Protein AF-A0AAN0JUS7-F1 (afdb_monomer_lite)

Secondary structure (DSSP, 8-state):
--EEEEEEEEEETTEEEEEEEEES-HHHHHHHHHHHSTTPEEEEEEEE-BSSTT-EEEE-SSSPPSS--TTEEEEESSSSEEEEHHHHHHTTBTTB-S--EEEEEEEE-TT--SEEEEEEEEESBSS-EEEEEEEES---------------------------------------HHHHHHHHHHHHHHTHHHHHHS-GGGHHHHHHHHHHTTSS-HHHHHS--HHHHHHHHHHHHHT--SHHHHHHHHHHHHHHHHHH-THHHHHHHHHHHHHHHHHHHHHSS--------

pLDDT: mean 84.99, std 19.78, range [26.91, 97.56]

Organism: Amphimedon queenslandica (NCBI:txid400682)

Structure (mmCIF, N/CA/C/O backbone):
data_AF-A0AAN0JUS7-F1
#
_entry.id   AF-A0AAN0JUS7-F1
#
loop_
_atom_site.group_PDB
_atom_site.id
_atom_site.type_symbol
_atom_site.label_atom_id
_atom_site.label_alt_id
_atom_site.label_comp_id
_atom_site.label_asym_id
_atom_site.label_entity_id
_atom_site.label_seq_id
_atom_site.pdbx_PDB_ins_code
_atom_site.Cartn_x
_atom_site.Cartn_y
_atom_site.Cartn_z
_atom_site.occupancy
_atom_site.B_iso_or_equiv
_atom_site.auth_seq_id
_atom_site.auth_comp_id
_atom_site.auth_asym_id
_atom_site.auth_atom_id
_atom_site.pdbx_PDB_model_num
ATOM 1 N N . MET A 1 1 ? 14.631 -29.346 8.394 1.00 86.44 1 MET A N 1
ATOM 2 C CA . MET A 1 1 ? 15.389 -28.200 7.839 1.00 86.44 1 MET A CA 1
ATOM 3 C C . MET A 1 1 ? 15.065 -26.976 8.670 1.00 86.44 1 MET A C 1
ATOM 5 O O . MET A 1 1 ? 13.894 -26.802 8.987 1.00 86.44 1 MET A O 1
ATOM 9 N N . ARG A 1 2 ? 16.077 -26.198 9.066 1.00 93.69 2 ARG A N 1
ATOM 10 C CA . ARG A 1 2 ? 15.894 -24.961 9.834 1.00 93.69 2 ARG A CA 1
ATOM 11 C C . ARG A 1 2 ? 15.553 -23.819 8.882 1.00 93.69 2 ARG A C 1
ATOM 13 O O . ARG A 1 2 ? 16.199 -23.686 7.848 1.00 93.69 2 ARG A O 1
ATOM 20 N N . TYR A 1 3 ? 14.564 -23.024 9.255 1.00 96.06 3 TYR A N 1
ATOM 21 C CA . TYR A 1 3 ? 14.110 -21.841 8.535 1.00 96.06 3 TYR A CA 1
ATOM 22 C C . TYR A 1 3 ? 14.296 -20.606 9.407 1.00 96.06 3 TYR A C 1
ATOM 24 O O . TYR A 1 3 ? 14.424 -20.712 10.631 1.00 96.06 3 TYR A O 1
ATOM 32 N N . ALA A 1 4 ? 14.319 -19.443 8.771 1.00 96.94 4 ALA A N 1
ATOM 33 C CA . ALA A 1 4 ? 14.379 -18.151 9.424 1.00 96.94 4 ALA A CA 1
ATOM 34 C C . ALA A 1 4 ? 13.112 -17.356 9.110 1.00 96.94 4 ALA A C 1
ATOM 36 O O . ALA A 1 4 ? 12.658 -17.320 7.969 1.00 96.94 4 ALA A O 1
ATOM 37 N N . GLY A 1 5 ? 12.559 -16.715 10.131 1.00 96.75 5 GLY A N 1
ATOM 38 C CA . GLY A 1 5 ? 11.494 -15.733 10.017 1.00 96.75 5 GLY A CA 1
ATOM 39 C C . GLY A 1 5 ? 11.990 -14.387 10.522 1.00 96.75 5 GLY A C 1
ATOM 40 O O . GLY A 1 5 ? 12.711 -14.341 11.519 1.00 96.75 5 GLY A O 1
ATOM 41 N N . LEU A 1 6 ? 11.620 -13.298 9.861 1.00 96.69 6 LEU A N 1
ATOM 42 C CA . LEU A 1 6 ? 12.009 -11.947 10.253 1.00 96.69 6 LEU A CA 1
ATOM 43 C C . LEU A 1 6 ? 10.811 -11.010 10.165 1.00 96.69 6 LEU A C 1
ATOM 45 O O . LEU A 1 6 ? 10.138 -10.942 9.137 1.00 96.69 6 LEU A O 1
ATOM 49 N N . ILE A 1 7 ? 10.589 -10.263 11.244 1.00 96.56 7 ILE A N 1
ATOM 50 C CA . ILE A 1 7 ? 9.699 -9.111 11.247 1.00 96.56 7 ILE A CA 1
ATOM 51 C C . ILE A 1 7 ? 10.482 -7.889 10.784 1.00 96.56 7 ILE A C 1
ATOM 53 O O . ILE A 1 7 ? 11.593 -7.634 11.250 1.00 96.56 7 ILE A O 1
ATOM 57 N N . TYR A 1 8 ? 9.883 -7.098 9.910 1.00 95.50 8 TYR A N 1
ATOM 58 C CA . TYR A 1 8 ? 10.324 -5.746 9.613 1.00 95.50 8 TYR A CA 1
ATOM 59 C C . TYR A 1 8 ? 9.120 -4.827 9.476 1.00 95.50 8 TYR A C 1
ATOM 61 O O . TYR A 1 8 ? 7.991 -5.276 9.263 1.00 95.50 8 TYR A O 1
ATOM 69 N N . TYR A 1 9 ? 9.365 -3.536 9.623 1.00 93.50 9 TYR A N 1
ATOM 70 C CA . TYR A 1 9 ? 8.314 -2.550 9.715 1.00 93.50 9 TYR A CA 1
ATOM 71 C C . TYR A 1 9 ? 8.519 -1.414 8.732 1.00 93.50 9 TYR A C 1
ATOM 73 O O . TYR A 1 9 ? 9.644 -0.976 8.497 1.00 93.50 9 TYR A O 1
ATOM 81 N N . GLN A 1 10 ? 7.415 -0.923 8.191 1.00 90.50 10 GLN A N 1
ATOM 82 C CA . GLN A 1 10 ? 7.379 0.240 7.320 1.00 90.50 10 GLN A CA 1
ATOM 83 C C . GLN A 1 10 ? 6.340 1.210 7.862 1.00 90.50 10 GLN A C 1
ATOM 85 O O . GLN A 1 10 ? 5.180 0.841 8.053 1.00 90.50 10 GLN A O 1
ATOM 90 N N . GLU A 1 11 ? 6.761 2.443 8.098 1.00 80.69 11 GLU A N 1
ATOM 91 C CA . GLU A 1 11 ? 5.860 3.512 8.503 1.00 80.69 11 GLU A CA 1
ATOM 92 C C . GLU A 1 11 ? 5.007 3.933 7.297 1.00 80.69 11 GLU A C 1
ATOM 94 O O . GLU A 1 11 ? 5.532 4.292 6.241 1.00 80.69 11 GLU A O 1
ATOM 99 N N . LYS A 1 12 ? 3.681 3.864 7.434 1.00 72.06 12 LYS A N 1
ATOM 100 C CA . LYS A 1 12 ? 2.710 4.269 6.408 1.00 72.06 12 LYS A CA 1
ATOM 101 C C . LYS A 1 12 ? 1.778 5.341 6.971 1.00 72.06 12 LYS A C 1
ATOM 103 O O . LYS A 1 12 ? 0.560 5.188 7.043 1.00 72.06 12 LYS A O 1
ATOM 108 N N . GLY A 1 13 ? 2.375 6.456 7.390 1.00 73.25 13 GLY A N 1
ATOM 109 C CA . GLY A 1 13 ? 1.649 7.595 7.947 1.00 73.25 13 GLY A CA 1
ATOM 110 C C . GLY A 1 13 ? 1.004 7.258 9.293 1.00 73.25 13 GLY A C 1
ATOM 111 O O . GLY A 1 13 ? 1.687 7.189 10.315 1.00 73.25 13 GLY A O 1
ATOM 112 N N . VAL A 1 14 ? -0.318 7.077 9.314 1.00 67.81 14 VAL A N 1
ATOM 113 C CA . VAL A 1 14 ? -1.067 6.789 10.553 1.00 67.81 14 VAL A CA 1
ATOM 114 C C . VAL A 1 14 ? -1.004 5.320 10.973 1.00 67.81 14 VAL A C 1
ATOM 116 O O . VAL A 1 14 ? -1.175 5.037 12.156 1.00 67.81 14 VAL A O 1
ATOM 119 N N . GLU A 1 15 ? -0.723 4.406 10.041 1.00 79.12 15 GLU A N 1
ATOM 120 C CA . GLU A 1 15 ? -0.551 2.977 10.316 1.00 79.12 15 GLU A CA 1
ATOM 121 C C . GLU A 1 15 ? 0.909 2.544 10.142 1.00 79.12 15 GLU A C 1
ATOM 123 O O . GLU A 1 15 ? 1.648 3.083 9.314 1.00 79.12 15 GLU A O 1
ATOM 128 N N . ASP A 1 16 ? 1.311 1.529 10.900 1.00 86.44 16 ASP A N 1
ATOM 129 C CA . ASP A 1 16 ? 2.545 0.798 10.654 1.00 86.44 16 ASP A CA 1
ATOM 130 C C . ASP A 1 16 ? 2.223 -0.497 9.917 1.00 86.44 16 ASP A C 1
ATOM 132 O O . ASP A 1 16 ? 1.409 -1.308 10.369 1.00 86.44 16 ASP A O 1
ATOM 136 N N . LEU A 1 17 ? 2.904 -0.721 8.795 1.00 93.69 17 LEU A N 1
ATOM 137 C CA . LEU A 1 17 ? 2.886 -2.010 8.126 1.00 93.69 17 LEU A CA 1
ATOM 138 C C . LEU A 1 17 ? 3.964 -2.898 8.740 1.00 93.69 17 LEU A C 1
ATOM 140 O O . LEU A 1 17 ? 5.159 -2.717 8.496 1.00 93.69 17 LEU A O 1
ATOM 144 N N . VAL A 1 18 ? 3.530 -3.898 9.495 1.00 95.94 18 VAL A N 1
ATOM 145 C CA . VAL A 1 18 ? 4.384 -4.983 9.968 1.00 95.94 18 VAL A CA 1
ATOM 146 C C . VAL A 1 18 ? 4.387 -6.071 8.905 1.00 95.94 18 VAL A C 1
ATOM 148 O O . VAL A 1 18 ? 3.334 -6.512 8.448 1.00 95.94 18 VAL A O 1
ATOM 151 N N . THR A 1 19 ? 5.568 -6.527 8.510 1.00 96.62 19 THR A N 1
ATOM 152 C CA . THR A 1 19 ? 5.711 -7.672 7.613 1.00 96.62 19 THR A CA 1
ATOM 153 C C . THR A 1 19 ? 6.499 -8.757 8.316 1.00 96.62 19 THR A C 1
ATOM 155 O O . THR A 1 19 ? 7.597 -8.505 8.806 1.00 96.62 19 THR A O 1
ATOM 158 N N . PHE A 1 20 ? 5.947 -9.964 8.356 1.00 97.31 20 PHE A N 1
ATOM 159 C CA . PHE A 1 20 ? 6.695 -11.163 8.703 1.00 97.31 20 PHE A CA 1
ATOM 160 C C . PHE A 1 20 ? 7.017 -11.922 7.421 1.00 97.31 20 PHE A C 1
ATOM 162 O O . PHE A 1 20 ? 6.101 -12.342 6.719 1.00 97.31 20 PHE A O 1
ATOM 169 N N . ALA A 1 21 ? 8.298 -1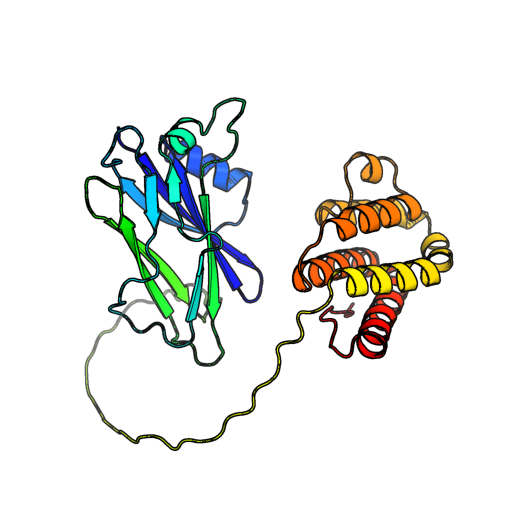2.116 7.132 1.00 97.19 21 ALA A N 1
ATOM 170 C CA . ALA A 1 21 ? 8.759 -12.871 5.975 1.00 97.19 21 ALA A CA 1
ATOM 171 C C . ALA A 1 21 ? 9.572 -14.090 6.418 1.00 97.19 21 ALA A C 1
ATOM 173 O O . ALA A 1 21 ? 10.269 -14.035 7.436 1.00 97.19 21 ALA A O 1
ATOM 174 N N . ALA A 1 22 ? 9.497 -15.179 5.654 1.00 96.81 22 ALA A N 1
ATOM 175 C CA . ALA A 1 22 ? 10.214 -16.415 5.948 1.00 96.81 22 ALA A CA 1
ATOM 176 C C . ALA A 1 22 ? 11.108 -16.861 4.785 1.00 96.81 22 ALA A C 1
ATOM 178 O O . ALA A 1 22 ? 10.753 -16.729 3.617 1.00 96.81 22 ALA A O 1
ATOM 179 N N . ALA A 1 23 ? 12.268 -17.424 5.120 1.00 96.75 23 ALA A N 1
ATOM 180 C CA . ALA A 1 23 ? 13.255 -17.913 4.165 1.00 96.75 23 ALA A CA 1
ATOM 181 C C . ALA A 1 23 ? 14.042 -19.110 4.724 1.00 96.75 23 ALA A C 1
ATOM 183 O O . ALA A 1 23 ? 14.071 -19.367 5.930 1.00 96.75 23 ALA A O 1
ATOM 184 N N . ARG A 1 24 ? 14.735 -19.832 3.838 1.00 95.06 24 ARG A N 1
ATOM 185 C CA . ARG A 1 24 ? 15.752 -20.830 4.225 1.00 95.06 24 ARG A CA 1
ATOM 186 C C . ARG A 1 24 ? 17.010 -20.184 4.809 1.00 95.06 24 ARG A C 1
ATOM 188 O O . ARG A 1 24 ? 17.663 -20.781 5.658 1.00 95.06 24 ARG A O 1
ATOM 195 N N . ASP A 1 25 ? 17.328 -18.979 4.346 1.00 93.19 25 ASP A N 1
ATOM 196 C CA . ASP A 1 25 ? 18.524 -18.231 4.715 1.00 93.19 25 ASP A CA 1
ATOM 197 C C . ASP A 1 25 ? 18.139 -16.825 5.195 1.00 93.19 25 ASP A C 1
ATOM 199 O O . ASP A 1 25 ? 17.518 -16.045 4.469 1.00 93.19 25 ASP A O 1
ATOM 203 N N . LEU A 1 26 ? 18.515 -16.507 6.436 1.00 94.31 26 LEU A N 1
ATOM 204 C CA . LEU A 1 26 ? 18.276 -15.196 7.033 1.00 94.31 26 LEU A CA 1
ATOM 205 C C . LEU A 1 26 ? 19.064 -14.088 6.318 1.00 94.31 26 LEU A C 1
ATOM 207 O O . LEU A 1 26 ? 18.563 -12.971 6.211 1.00 94.31 26 LEU A O 1
ATOM 211 N N . ASN A 1 27 ? 20.270 -14.372 5.822 1.00 94.00 27 ASN A N 1
ATOM 212 C CA . ASN A 1 27 ? 21.089 -13.377 5.131 1.00 94.00 27 ASN A CA 1
ATOM 213 C C . ASN A 1 27 ? 20.439 -12.965 3.812 1.00 94.00 27 ASN A C 1
ATOM 215 O O . ASN A 1 27 ? 20.284 -11.770 3.571 1.00 94.00 27 ASN A O 1
ATOM 219 N N . ALA A 1 28 ? 19.964 -13.937 3.027 1.00 93.44 28 ALA A N 1
ATOM 220 C CA . ALA A 1 28 ? 19.217 -13.670 1.799 1.00 93.44 28 ALA A CA 1
ATOM 221 C C . ALA A 1 28 ? 17.969 -12.813 2.070 1.00 93.44 28 ALA A C 1
ATOM 223 O O . ALA A 1 28 ? 17.686 -11.861 1.343 1.00 93.44 28 ALA A O 1
ATOM 224 N N . LEU A 1 29 ? 17.252 -13.098 3.163 1.00 94.81 29 LEU A N 1
ATOM 225 C CA . LEU A 1 29 ? 16.090 -12.308 3.562 1.00 94.81 29 LEU A CA 1
ATOM 226 C C . LEU A 1 29 ? 16.464 -10.872 3.974 1.00 94.81 29 LEU A C 1
ATOM 228 O O . LEU A 1 29 ? 15.780 -9.920 3.604 1.00 94.81 29 LEU A O 1
ATOM 232 N N . ILE A 1 30 ? 17.564 -10.696 4.710 1.00 94.31 30 ILE A N 1
ATOM 233 C CA . ILE A 1 30 ? 18.072 -9.374 5.102 1.00 94.31 30 ILE A CA 1
ATOM 234 C C . ILE A 1 30 ? 18.512 -8.562 3.878 1.00 94.31 30 ILE A C 1
ATOM 236 O O . ILE A 1 30 ? 18.252 -7.359 3.830 1.00 94.31 30 ILE A O 1
ATOM 240 N N . GLU A 1 31 ? 19.192 -9.184 2.917 1.00 94.19 31 GLU A N 1
ATOM 241 C CA . GLU A 1 31 ? 19.617 -8.525 1.679 1.00 94.19 31 GLU A CA 1
ATOM 242 C C . GLU A 1 31 ? 18.422 -8.080 0.841 1.00 94.19 31 GLU A C 1
ATOM 244 O O . GLU A 1 31 ? 18.383 -6.924 0.417 1.00 94.19 31 GLU A O 1
ATOM 249 N N . PHE A 1 32 ? 17.418 -8.948 0.691 1.00 93.56 32 PHE A N 1
ATOM 250 C CA . PHE A 1 32 ? 16.157 -8.609 0.040 1.00 93.56 32 PHE A CA 1
ATOM 251 C C . PHE A 1 32 ? 15.495 -7.389 0.693 1.00 93.56 32 PHE A C 1
ATOM 253 O O . PHE A 1 32 ? 15.197 -6.415 0.010 1.00 93.56 32 PHE A O 1
ATOM 260 N N . ILE A 1 33 ? 15.353 -7.375 2.024 1.00 93.25 33 ILE A N 1
ATOM 261 C CA . ILE A 1 33 ? 14.718 -6.248 2.727 1.00 93.25 33 ILE A CA 1
ATOM 262 C C . ILE A 1 33 ? 15.510 -4.950 2.545 1.00 93.25 33 ILE A C 1
ATOM 264 O O . ILE A 1 33 ? 14.917 -3.903 2.307 1.00 93.25 33 ILE A O 1
ATOM 268 N N . LYS A 1 34 ? 16.845 -4.996 2.628 1.00 92.25 34 LYS A N 1
ATOM 269 C CA . LYS A 1 34 ? 17.688 -3.804 2.424 1.00 92.25 34 LYS A CA 1
ATOM 270 C C . LYS A 1 34 ? 17.546 -3.221 1.018 1.00 92.25 34 LYS A C 1
ATOM 272 O O . LYS A 1 34 ? 17.628 -2.006 0.868 1.00 92.25 34 LYS A O 1
ATOM 277 N N . LYS A 1 35 ? 17.403 -4.086 0.014 1.00 91.94 35 LYS A N 1
ATOM 278 C CA . LYS A 1 35 ? 17.315 -3.704 -1.395 1.00 91.94 35 LYS A CA 1
ATOM 279 C C . LYS A 1 35 ? 15.926 -3.178 -1.755 1.00 91.94 35 LYS A C 1
ATOM 281 O O . LYS A 1 35 ? 15.826 -2.126 -2.377 1.00 91.94 35 LYS A O 1
ATOM 286 N N . ASP A 1 36 ? 14.886 -3.900 -1.356 1.00 88.94 36 ASP A N 1
ATOM 287 C CA . ASP A 1 36 ? 13.520 -3.674 -1.834 1.00 88.94 36 ASP A CA 1
ATOM 288 C C . ASP A 1 36 ? 12.717 -2.760 -0.894 1.00 88.94 36 ASP A C 1
ATOM 290 O O . ASP A 1 36 ? 11.765 -2.111 -1.322 1.00 88.94 36 ASP A O 1
ATOM 294 N N . PHE A 1 37 ? 13.130 -2.648 0.373 1.00 89.19 37 PHE A N 1
ATOM 295 C CA . PHE A 1 37 ? 12.512 -1.774 1.373 1.00 89.19 37 PHE A CA 1
ATOM 296 C C . PHE A 1 37 ? 13.571 -0.912 2.092 1.00 89.19 37 PHE A C 1
ATOM 298 O O . PHE A 1 37 ? 13.748 -1.033 3.312 1.00 89.19 37 PHE A O 1
ATOM 305 N N . PRO A 1 38 ? 14.302 -0.040 1.363 1.00 81.31 38 PRO A N 1
ATOM 306 C CA . PRO A 1 38 ? 15.338 0.811 1.941 1.00 81.31 38 PRO A CA 1
ATOM 307 C C . PRO A 1 38 ? 14.700 1.819 2.906 1.00 81.31 38 PRO A C 1
ATOM 309 O O . PRO A 1 38 ? 14.092 2.800 2.494 1.00 81.31 38 PRO A O 1
ATOM 312 N N . GLY A 1 39 ? 14.802 1.549 4.207 1.00 84.81 39 GLY A N 1
ATOM 313 C CA . GLY A 1 39 ? 14.158 2.338 5.265 1.00 84.81 39 GLY A CA 1
ATOM 314 C C . GLY A 1 39 ? 13.278 1.515 6.204 1.00 84.81 39 GLY A C 1
ATOM 315 O O . GLY A 1 39 ? 12.875 2.020 7.246 1.00 84.81 39 GLY A O 1
ATOM 316 N N . ALA A 1 40 ? 13.024 0.242 5.887 1.00 90.19 40 ALA A N 1
ATOM 317 C CA . ALA A 1 40 ? 12.321 -0.642 6.802 1.00 90.19 40 ALA A CA 1
ATOM 318 C C . ALA A 1 40 ? 13.104 -0.850 8.111 1.00 90.19 40 ALA A C 1
ATOM 320 O O . ALA A 1 40 ? 14.281 -1.227 8.110 1.00 90.19 40 ALA A O 1
ATOM 321 N N . GLU A 1 41 ? 12.423 -0.667 9.240 1.00 91.69 41 GLU A N 1
ATOM 322 C CA . GLU A 1 41 ? 12.957 -0.981 10.562 1.00 91.69 41 GLU A CA 1
ATOM 323 C C . GLU A 1 41 ? 13.000 -2.504 10.727 1.00 91.69 41 GLU A C 1
ATOM 325 O O . GLU A 1 41 ? 11.988 -3.192 10.586 1.00 91.69 41 GLU A O 1
ATOM 330 N N . ARG A 1 42 ? 14.171 -3.060 11.046 1.00 90.75 42 ARG A N 1
ATOM 331 C CA . ARG A 1 42 ? 14.300 -4.498 11.298 1.00 90.75 42 ARG A CA 1
ATOM 332 C C . ARG A 1 42 ? 13.830 -4.833 12.712 1.00 90.75 42 ARG A C 1
ATOM 334 O O . ARG A 1 42 ? 14.373 -4.319 13.683 1.00 90.75 42 ARG A O 1
ATOM 341 N N . GLY A 1 43 ? 12.873 -5.746 12.811 1.00 89.44 43 GLY A N 1
ATOM 342 C CA . GLY A 1 43 ? 12.342 -6.264 14.063 1.00 89.44 43 GLY A CA 1
ATOM 343 C C . GLY A 1 43 ? 12.987 -7.572 14.522 1.00 89.44 43 GLY A C 1
ATOM 344 O O . GLY A 1 43 ? 14.131 -7.903 14.198 1.00 89.44 43 GLY A O 1
ATOM 345 N N . GLN A 1 44 ? 12.218 -8.324 15.311 1.00 90.94 44 GLN A N 1
ATOM 346 C CA . GLN A 1 44 ? 12.597 -9.642 15.812 1.00 90.94 44 GLN A CA 1
ATOM 347 C C . GLN A 1 44 ? 12.779 -10.632 14.655 1.00 90.94 44 GLN A C 1
ATOM 349 O O . GLN A 1 44 ? 11.972 -10.669 13.727 1.00 90.94 44 GLN A O 1
ATOM 354 N N . HIS A 1 45 ? 13.799 -11.483 14.753 1.00 93.50 45 HIS A N 1
ATOM 355 C CA . HIS A 1 45 ? 13.913 -12.684 13.933 1.00 93.50 45 HIS A CA 1
ATOM 356 C C . HIS A 1 45 ? 13.801 -13.931 14.806 1.00 93.50 45 HIS A C 1
ATOM 358 O O . HIS A 1 45 ? 14.127 -13.905 15.995 1.00 93.50 45 HIS A O 1
ATOM 364 N N . VAL A 1 46 ? 13.357 -15.025 14.203 1.00 94.88 46 VAL A N 1
ATOM 365 C CA . VAL A 1 46 ? 13.250 -16.336 14.839 1.00 94.88 46 VAL A CA 1
ATOM 366 C C . VAL A 1 46 ? 13.752 -17.408 13.893 1.00 94.88 46 VAL A C 1
ATOM 368 O O . VAL A 1 46 ? 13.703 -17.261 12.672 1.00 94.88 46 VAL A O 1
ATOM 371 N N . TYR A 1 47 ? 14.204 -18.511 14.471 1.00 95.56 47 TYR A N 1
ATOM 372 C CA . TYR A 1 47 ? 14.449 -19.728 13.722 1.00 95.56 47 TYR A CA 1
ATOM 373 C C . TYR A 1 47 ? 13.428 -20.774 14.120 1.00 95.56 47 TYR A C 1
ATOM 375 O O . TYR A 1 47 ? 13.090 -20.883 15.296 1.00 95.56 47 TYR A O 1
ATOM 383 N N . PHE A 1 48 ? 12.966 -21.545 13.148 1.00 95.25 48 PHE A N 1
ATOM 384 C CA . PHE A 1 48 ? 11.947 -22.557 13.375 1.00 95.25 48 PHE A CA 1
ATOM 385 C C . PHE A 1 48 ? 12.117 -23.736 12.419 1.00 95.25 48 PHE A C 1
ATOM 387 O O . PHE A 1 48 ? 12.846 -23.678 11.424 1.00 95.25 48 PHE A O 1
ATOM 394 N N . HIS A 1 49 ? 11.416 -24.817 12.733 1.00 95.25 49 HIS A N 1
ATOM 395 C CA . HIS A 1 49 ? 11.265 -25.981 11.875 1.00 95.25 49 HIS A CA 1
ATOM 396 C C . HIS A 1 49 ? 9.777 -26.143 11.586 1.00 95.25 49 HIS A C 1
ATOM 398 O O . HIS A 1 49 ? 8.976 -26.041 12.509 1.00 95.25 49 HIS A O 1
ATOM 404 N N . PHE A 1 50 ? 9.391 -26.401 10.338 1.00 95.25 50 PHE A N 1
ATOM 405 C CA . PHE A 1 50 ? 8.025 -26.857 10.068 1.00 95.25 50 PHE A CA 1
ATOM 406 C C . PHE A 1 50 ? 7.810 -28.217 10.730 1.00 95.25 50 PHE A C 1
ATOM 408 O O . PHE A 1 50 ? 8.715 -29.055 10.720 1.00 95.25 50 PHE A O 1
ATOM 415 N N . LYS A 1 51 ? 6.617 -28.424 11.287 1.00 93.44 51 LYS A N 1
ATOM 416 C CA . LYS A 1 51 ? 6.227 -29.698 11.893 1.00 93.44 51 LYS A CA 1
ATOM 417 C C . LYS A 1 51 ? 6.111 -30.805 10.841 1.00 93.44 51 LYS A C 1
ATOM 419 O O . LYS A 1 51 ? 6.631 -31.896 11.046 1.00 93.44 51 LYS A O 1
ATOM 424 N N . ASP A 1 52 ? 5.491 -30.480 9.707 1.00 89.75 52 ASP A N 1
ATOM 425 C CA . ASP A 1 52 ? 5.167 -31.431 8.642 1.00 89.75 52 ASP A CA 1
ATOM 426 C C . ASP A 1 52 ? 5.946 -31.156 7.349 1.00 89.75 52 ASP A C 1
ATOM 428 O O . ASP A 1 52 ? 6.404 -30.037 7.083 1.00 89.75 52 ASP A O 1
ATOM 432 N N . ASN A 1 53 ? 6.100 -32.191 6.513 1.00 80.69 53 ASN A N 1
ATOM 433 C CA . ASN A 1 53 ? 6.899 -32.079 5.294 1.00 80.69 53 ASN A CA 1
ATOM 434 C C . ASN A 1 53 ? 6.283 -31.172 4.223 1.00 80.69 53 ASN A C 1
ATOM 436 O O . ASN A 1 53 ? 7.011 -30.376 3.636 1.00 80.69 53 ASN A O 1
ATOM 440 N N . ASP A 1 54 ? 4.961 -31.213 4.084 1.00 82.00 54 ASP A N 1
ATOM 441 C CA . ASP A 1 54 ? 4.167 -30.315 3.233 1.00 82.00 54 ASP A CA 1
ATOM 442 C C . ASP A 1 54 ? 3.430 -29.255 4.073 1.00 82.00 54 ASP A C 1
ATOM 444 O O . ASP A 1 54 ? 2.390 -28.722 3.689 1.00 82.00 54 ASP A O 1
ATOM 448 N N . GLY A 1 55 ? 3.955 -28.987 5.273 1.00 87.56 55 GLY A N 1
ATOM 449 C CA . GLY A 1 55 ? 3.309 -28.142 6.265 1.00 87.56 55 GLY A CA 1
ATOM 450 C C . GLY A 1 55 ? 3.262 -26.663 5.882 1.00 87.56 55 GLY A C 1
ATOM 451 O O . GLY A 1 55 ? 4.063 -26.148 5.096 1.00 87.56 55 GLY A O 1
ATOM 452 N N . CYS A 1 56 ? 2.337 -25.958 6.522 1.00 93.19 56 CYS A N 1
ATOM 453 C CA . CYS A 1 56 ? 2.317 -24.505 6.589 1.00 93.19 56 CYS A CA 1
ATOM 454 C C . CYS A 1 56 ? 2.491 -24.061 8.040 1.00 93.19 56 CYS A C 1
ATOM 456 O O . CYS A 1 56 ? 2.038 -24.743 8.959 1.00 93.19 56 CYS A O 1
ATOM 458 N N . MET A 1 57 ? 3.114 -22.904 8.231 1.00 94.62 57 MET A N 1
ATOM 459 C CA . MET A 1 57 ? 3.087 -22.204 9.509 1.00 94.62 57 MET A CA 1
ATOM 460 C C . MET A 1 57 ? 1.973 -21.162 9.482 1.00 94.62 57 MET A C 1
ATOM 462 O O . MET A 1 57 ? 1.728 -20.567 8.433 1.00 94.62 57 MET A O 1
ATOM 466 N N . GLU A 1 58 ? 1.321 -20.933 10.615 1.00 95.88 58 GLU A N 1
ATOM 467 C CA . GLU A 1 58 ? 0.265 -19.930 10.768 1.00 95.88 58 GLU A CA 1
ATOM 468 C C . GLU A 1 58 ? 0.614 -18.961 11.899 1.00 95.88 58 GLU A C 1
ATOM 470 O O . GLU A 1 58 ? 1.013 -19.388 12.981 1.00 95.88 58 GLU A O 1
ATOM 475 N N . LEU A 1 59 ? 0.456 -17.660 11.652 1.00 96.81 59 LEU A N 1
ATOM 476 C CA . LEU A 1 59 ? 0.529 -16.629 12.685 1.00 96.81 59 LEU A CA 1
ATOM 477 C C . LEU A 1 59 ? -0.866 -16.453 13.291 1.00 96.81 59 LEU A C 1
ATOM 479 O O . LEU A 1 59 ? -1.812 -16.097 12.579 1.00 96.81 59 LEU A O 1
ATOM 483 N N . LYS A 1 60 ? -0.990 -16.670 14.602 1.00 96.31 60 LYS A N 1
ATOM 484 C CA . LYS A 1 60 ? -2.272 -16.597 15.313 1.00 96.31 60 LYS A CA 1
ATOM 485 C C . LYS A 1 60 ? -2.490 -15.214 15.930 1.00 96.31 60 LYS A C 1
ATOM 487 O O . LYS A 1 60 ? -1.670 -14.735 16.707 1.00 96.31 60 LYS A O 1
ATOM 492 N N . PHE A 1 61 ? -3.614 -14.590 15.573 1.00 95.06 61 PHE A N 1
ATOM 493 C CA . PHE A 1 61 ? -4.044 -13.258 16.044 1.00 95.06 61 PHE A CA 1
ATOM 494 C C . PHE A 1 61 ? -5.336 -13.312 16.880 1.00 95.06 61 PHE A C 1
ATOM 496 O O . PHE A 1 61 ? -5.890 -12.293 17.280 1.00 95.06 61 PHE A O 1
ATOM 503 N N . ASP A 1 62 ? -5.848 -14.515 17.118 1.00 91.12 62 ASP A N 1
ATOM 504 C CA . ASP A 1 62 ? -7.037 -14.816 17.914 1.00 91.12 62 ASP A CA 1
ATOM 505 C C . ASP A 1 62 ? -6.683 -15.279 19.339 1.00 91.12 62 ASP A C 1
ATOM 507 O O . ASP A 1 62 ? -7.555 -15.689 20.104 1.00 91.12 62 ASP A O 1
ATOM 511 N N . THR A 1 63 ? -5.405 -15.206 19.715 1.00 90.25 63 THR A N 1
ATOM 512 C CA . THR A 1 63 ? -4.913 -15.673 21.012 1.00 90.25 63 THR A CA 1
ATOM 513 C C . THR A 1 63 ? -4.998 -14.579 22.081 1.00 90.25 63 THR A C 1
ATOM 515 O O . THR A 1 63 ? -4.626 -13.432 21.801 1.00 90.25 63 THR A O 1
ATOM 518 N N . PRO A 1 64 ? -5.420 -14.915 23.318 1.00 93.19 64 PRO A N 1
ATOM 519 C CA . PRO A 1 64 ? -5.421 -13.977 24.437 1.00 93.19 64 PRO A CA 1
ATOM 520 C C . PRO A 1 64 ? -4.049 -13.332 24.661 1.00 93.19 64 PRO A C 1
ATOM 522 O O . PRO A 1 64 ? -3.019 -14.000 24.579 1.00 93.19 64 PRO A O 1
ATOM 525 N N . GLN A 1 65 ? -4.049 -12.033 24.957 1.00 95.50 65 GLN A N 1
ATOM 526 C CA . GLN A 1 65 ? -2.838 -11.249 25.193 1.00 95.50 65 GLN A CA 1
ATOM 527 C C . GLN A 1 65 ? -2.638 -11.025 26.692 1.00 95.50 65 GLN A C 1
ATOM 529 O O . GLN A 1 65 ? -3.579 -10.673 27.398 1.00 95.50 65 GLN A O 1
ATOM 534 N N . GLU A 1 66 ? -1.408 -11.206 27.177 1.00 92.00 66 GLU A N 1
ATOM 535 C CA . GLU A 1 66 ? -1.065 -10.941 28.584 1.00 92.00 66 GLU A CA 1
ATOM 536 C C . GLU A 1 66 ? -1.002 -9.444 28.899 1.00 92.00 66 GLU A C 1
ATOM 538 O O . GLU A 1 66 ? -1.293 -9.017 30.014 1.00 92.00 66 GLU A O 1
ATOM 543 N N . LYS A 1 67 ? -0.577 -8.643 27.918 1.00 92.75 67 LYS A N 1
ATOM 544 C CA . LYS A 1 67 ? -0.442 -7.193 28.050 1.00 92.75 67 LYS A CA 1
ATOM 545 C C . LYS A 1 67 ? -1.661 -6.492 27.485 1.00 92.75 67 LYS A C 1
ATOM 547 O O . LYS A 1 67 ? -2.292 -6.979 26.550 1.00 92.75 67 LYS A O 1
ATOM 552 N N . ASP A 1 68 ? -1.944 -5.319 28.040 1.00 93.12 68 ASP A N 1
ATOM 553 C CA . ASP A 1 68 ? -3.008 -4.464 27.537 1.00 93.12 68 ASP A CA 1
ATOM 554 C C . ASP A 1 68 ? -2.703 -4.024 26.097 1.00 93.12 68 ASP A C 1
ATOM 556 O O . ASP A 1 68 ? -1.591 -3.607 25.765 1.00 93.12 68 ASP A O 1
ATOM 560 N N . THR A 1 69 ? -3.708 -4.157 25.241 1.00 95.19 69 THR A N 1
ATOM 561 C CA . THR A 1 69 ? -3.674 -3.787 23.821 1.00 95.19 69 THR A CA 1
ATOM 562 C C . THR A 1 69 ? -4.790 -2.799 23.482 1.00 95.19 69 THR A C 1
ATOM 564 O O . THR A 1 69 ? -5.049 -2.533 22.310 1.00 95.19 69 THR A O 1
ATOM 567 N N . THR A 1 70 ? -5.443 -2.222 24.499 1.00 95.31 70 THR A N 1
ATOM 568 C CA . THR A 1 70 ? -6.549 -1.273 24.345 1.00 95.31 70 THR A CA 1
ATOM 569 C C . THR A 1 70 ? -6.171 -0.140 23.398 1.00 95.31 70 THR A C 1
ATOM 571 O O . THR A 1 70 ? -5.096 0.454 23.505 1.00 95.31 70 THR A O 1
ATOM 574 N N . GLY A 1 71 ? -7.070 0.126 22.446 1.00 93.31 71 GLY A N 1
ATOM 575 C CA . GLY A 1 71 ? -6.930 1.136 21.397 1.00 93.31 71 GLY A CA 1
ATOM 576 C C . GLY A 1 71 ? -5.931 0.800 20.282 1.00 93.31 71 GLY A C 1
ATOM 577 O O . GLY A 1 71 ? -5.762 1.589 19.358 1.00 93.31 71 GLY A O 1
ATOM 578 N N . TRP A 1 72 ? -5.306 -0.376 20.293 1.00 94.50 72 TRP A N 1
ATOM 579 C CA . TRP A 1 72 ? -4.553 -0.867 19.141 1.00 94.50 72 TRP A CA 1
ATOM 580 C C . TRP A 1 72 ? -5.418 -1.787 18.283 1.00 94.50 72 TRP A C 1
ATOM 582 O O . TRP A 1 72 ? -6.076 -2.697 18.780 1.00 94.50 72 TRP A O 1
ATOM 592 N N . THR A 1 73 ? -5.389 -1.567 16.974 1.00 94.62 73 THR A N 1
ATOM 593 C CA . THR A 1 73 ? -5.961 -2.470 15.974 1.00 94.62 73 THR A CA 1
ATOM 594 C C . THR A 1 73 ? -4.824 -3.200 15.274 1.00 94.62 73 THR A C 1
ATOM 596 O O . THR A 1 73 ? -3.927 -2.561 14.728 1.00 94.62 73 THR A O 1
ATOM 599 N N . ILE A 1 74 ? -4.866 -4.533 15.300 1.00 95.38 74 ILE A N 1
ATOM 600 C CA . ILE A 1 74 ? -3.905 -5.421 14.643 1.00 95.38 74 ILE A CA 1
ATOM 601 C C . ILE A 1 74 ? -4.690 -6.231 13.614 1.00 95.38 74 ILE A C 1
ATOM 603 O O . ILE A 1 74 ? -5.479 -7.098 13.990 1.00 95.38 74 ILE A O 1
ATOM 607 N N . ASP A 1 75 ? -4.508 -5.936 12.328 1.00 94.12 75 ASP A N 1
ATOM 608 C CA . ASP A 1 75 ? -5.269 -6.583 11.257 1.00 94.12 75 ASP A CA 1
ATOM 609 C C . ASP A 1 75 ? -4.342 -7.279 10.250 1.00 94.12 75 ASP A C 1
ATOM 611 O O . ASP A 1 75 ? -3.661 -6.605 9.467 1.00 94.12 75 ASP A O 1
ATOM 615 N N . PRO A 1 76 ? -4.280 -8.626 10.249 1.00 94.56 76 PRO A N 1
ATOM 616 C CA . PRO A 1 76 ? -3.560 -9.357 9.219 1.00 94.56 76 PRO A CA 1
ATOM 617 C C . PRO A 1 76 ? -4.318 -9.270 7.891 1.00 94.56 76 PRO A C 1
ATOM 619 O O . PRO A 1 76 ? -5.526 -9.506 7.822 1.00 94.56 76 PRO A O 1
ATOM 622 N N . HIS A 1 77 ? -3.591 -8.978 6.812 1.00 91.38 77 HIS A N 1
ATOM 623 C CA . HIS A 1 77 ? -4.175 -8.729 5.488 1.00 91.38 77 HIS A CA 1
ATOM 624 C C . HIS A 1 77 ? -4.731 -9.996 4.826 1.00 91.38 77 HIS A C 1
ATOM 626 O O . HIS A 1 77 ? -5.545 -9.907 3.908 1.00 91.38 77 HIS A O 1
ATOM 632 N N . ILE A 1 78 ? -4.298 -11.173 5.288 1.00 87.69 78 ILE A N 1
ATOM 633 C CA . ILE A 1 78 ? -4.765 -12.487 4.838 1.00 87.69 78 ILE A CA 1
ATOM 634 C C . ILE A 1 78 ? -5.147 -13.313 6.068 1.00 87.69 78 ILE A C 1
ATOM 636 O O . ILE A 1 78 ? -4.393 -13.381 7.039 1.00 87.69 78 ILE A O 1
ATOM 640 N N . LYS A 1 79 ? -6.321 -13.953 6.015 1.00 90.62 79 LYS A N 1
ATOM 641 C CA . LYS A 1 79 ? -6.842 -14.844 7.059 1.00 90.62 79 LYS A CA 1
ATOM 642 C C . LYS A 1 79 ? -7.221 -16.188 6.416 1.00 90.62 79 LYS A C 1
ATOM 644 O O . LYS A 1 79 ? -8.043 -16.180 5.499 1.00 90.62 79 LYS A O 1
ATOM 649 N N . PRO A 1 80 ? -6.655 -17.323 6.862 1.00 91.44 80 PRO A N 1
ATOM 650 C CA . PRO A 1 80 ? -5.607 -17.448 7.883 1.00 91.44 80 PRO A CA 1
ATOM 651 C C . PRO A 1 80 ? -4.245 -16.931 7.379 1.00 91.44 80 PRO A C 1
ATOM 653 O O . PRO A 1 80 ? -3.908 -17.113 6.210 1.00 91.44 80 PRO A O 1
ATOM 656 N N . CYS A 1 81 ? -3.451 -16.293 8.246 1.00 94.31 81 CYS A N 1
ATOM 657 C CA . CYS A 1 81 ? -2.121 -15.784 7.881 1.00 94.31 81 CYS A CA 1
ATOM 658 C C . CYS A 1 81 ? -1.114 -16.937 7.899 1.00 94.31 81 CYS A C 1
ATOM 660 O O . CYS A 1 81 ? -0.538 -17.267 8.936 1.00 94.31 81 CYS A O 1
ATOM 662 N N . ARG A 1 82 ? -0.962 -17.581 6.737 1.00 94.75 82 ARG A N 1
ATOM 663 C CA . ARG A 1 82 ? -0.177 -18.804 6.548 1.00 94.75 82 ARG A CA 1
ATOM 664 C C . ARG A 1 82 ? 0.952 -18.622 5.551 1.00 94.75 82 ARG A C 1
ATOM 666 O O . ARG A 1 82 ? 0.753 -17.994 4.517 1.00 94.75 82 ARG A O 1
ATOM 673 N N . LEU A 1 83 ? 2.085 -19.268 5.824 1.00 95.00 83 LEU A N 1
ATOM 674 C CA . LEU A 1 83 ? 3.186 -19.434 4.874 1.00 95.00 83 LEU A CA 1
ATOM 675 C C . LEU A 1 83 ? 3.443 -20.925 4.643 1.00 95.00 83 LEU A C 1
ATOM 677 O O . LEU A 1 83 ? 3.656 -21.679 5.599 1.00 95.00 83 LEU A O 1
ATOM 681 N N . HIS A 1 84 ? 3.432 -21.354 3.381 1.00 93.75 84 HIS A N 1
ATOM 682 C CA . HIS A 1 84 ? 3.693 -22.744 3.022 1.00 93.75 84 HIS A CA 1
ATOM 683 C C . HIS A 1 84 ? 5.190 -23.018 2.923 1.00 93.75 84 HIS A C 1
ATOM 685 O O . HIS A 1 84 ? 5.963 -22.213 2.400 1.00 93.75 84 HIS A O 1
ATOM 691 N N . ARG A 1 85 ? 5.609 -24.203 3.376 1.00 94.88 85 ARG A N 1
ATOM 692 C CA . ARG A 1 85 ? 7.012 -24.618 3.298 1.00 94.88 85 ARG A CA 1
ATOM 693 C C . ARG A 1 85 ? 7.540 -24.645 1.862 1.00 94.88 85 ARG A C 1
ATOM 695 O O . ARG A 1 85 ? 8.708 -24.320 1.656 1.00 94.88 85 ARG A O 1
ATOM 702 N N . CYS A 1 86 ? 6.710 -25.018 0.885 1.00 91.75 86 CYS A N 1
ATOM 703 C CA . CYS A 1 86 ? 7.087 -25.005 -0.531 1.00 91.75 86 CYS A CA 1
ATOM 704 C C . CYS A 1 86 ? 7.485 -23.602 -1.003 1.00 91.75 86 CYS A C 1
ATOM 706 O O . CYS A 1 86 ? 8.532 -23.457 -1.626 1.00 91.75 86 CYS A O 1
ATOM 708 N N . ASP A 1 87 ? 6.737 -22.574 -0.610 1.00 91.75 87 ASP A N 1
ATOM 709 C CA . ASP A 1 87 ? 7.001 -21.189 -1.009 1.00 91.75 87 ASP A CA 1
ATOM 710 C C . ASP A 1 87 ? 8.267 -20.657 -0.330 1.00 91.75 87 ASP A C 1
ATOM 712 O O . ASP A 1 87 ? 9.089 -19.979 -0.947 1.00 91.75 87 ASP A O 1
ATOM 716 N N . VAL A 1 88 ? 8.480 -21.033 0.937 1.00 94.25 88 VAL A N 1
ATOM 717 C CA . VAL A 1 88 ? 9.704 -20.683 1.677 1.00 94.25 88 VAL A CA 1
ATOM 718 C C . VAL A 1 88 ? 10.931 -21.340 1.043 1.00 94.25 88 VAL A C 1
ATOM 720 O O . VAL A 1 88 ? 12.011 -20.747 1.012 1.00 94.25 88 VAL A O 1
ATOM 723 N N . ASN A 1 89 ? 10.780 -22.566 0.535 1.00 92.50 89 ASN A N 1
ATOM 724 C CA . ASN A 1 89 ? 11.833 -23.240 -0.214 1.00 92.50 89 ASN A CA 1
ATOM 725 C C . ASN A 1 89 ? 12.057 -22.603 -1.589 1.00 92.50 89 ASN A C 1
ATOM 727 O O . ASN A 1 89 ? 13.201 -22.559 -2.019 1.00 92.50 89 ASN A O 1
ATOM 731 N N . GLY A 1 90 ? 11.008 -22.113 -2.251 1.00 90.44 90 GLY A N 1
ATOM 732 C CA . GLY A 1 90 ? 11.111 -21.499 -3.573 1.00 90.44 90 GLY A CA 1
ATOM 733 C C . GLY A 1 90 ? 11.868 -20.172 -3.565 1.00 90.44 90 GLY A C 1
ATOM 734 O O . GLY A 1 90 ? 12.525 -19.851 -4.548 1.00 90.44 90 GLY A O 1
ATOM 735 N N . PHE A 1 91 ? 11.835 -19.409 -2.466 1.00 92.25 91 PHE A N 1
ATOM 736 C CA . PHE A 1 91 ? 12.482 -18.094 -2.409 1.00 92.25 91 PHE A CA 1
ATOM 737 C C . PHE A 1 91 ? 13.949 -18.120 -2.890 1.00 92.25 91 PHE A C 1
ATOM 739 O O . PHE A 1 91 ? 14.785 -18.871 -2.367 1.00 92.25 91 PHE A O 1
ATOM 746 N N . GLY A 1 92 ? 14.237 -17.274 -3.887 1.00 83.81 92 GLY A N 1
ATOM 747 C CA . GLY A 1 92 ? 15.532 -17.159 -4.566 1.00 83.81 92 GLY A CA 1
ATOM 748 C C . GLY A 1 92 ? 15.623 -17.920 -5.895 1.00 83.81 92 GLY A C 1
ATOM 749 O O . GLY A 1 92 ? 16.611 -17.775 -6.611 1.00 83.81 92 GLY A O 1
ATOM 750 N N . GLU A 1 93 ? 14.609 -18.711 -6.252 1.00 87.69 93 GLU A N 1
ATOM 751 C CA . GLU A 1 93 ? 14.504 -19.364 -7.560 1.00 87.69 93 GLU A CA 1
ATOM 752 C C . GLU A 1 93 ? 13.957 -18.404 -8.630 1.00 87.69 93 GLU A C 1
ATOM 754 O O . GLU A 1 93 ? 13.290 -17.416 -8.326 1.00 87.69 93 GLU A O 1
ATOM 759 N N . THR A 1 94 ? 14.192 -18.712 -9.911 1.00 79.38 94 THR A N 1
ATOM 760 C CA . THR A 1 94 ? 13.827 -17.849 -11.052 1.00 79.38 94 THR A CA 1
ATOM 761 C C . THR A 1 94 ? 12.352 -17.433 -11.065 1.00 79.38 94 THR A C 1
ATOM 763 O O . THR A 1 94 ? 12.040 -16.310 -11.449 1.00 79.38 94 THR A O 1
ATOM 766 N N . ASN A 1 95 ? 11.452 -18.312 -10.610 1.00 77.75 95 ASN A N 1
ATOM 767 C CA . ASN A 1 95 ? 10.008 -18.055 -10.559 1.00 77.75 95 ASN A CA 1
ATOM 768 C C . ASN A 1 95 ? 9.510 -17.592 -9.175 1.00 77.75 95 ASN A C 1
ATOM 770 O O . ASN A 1 95 ? 8.326 -17.305 -9.023 1.00 77.75 95 ASN A O 1
ATOM 774 N N . TYR A 1 96 ? 10.396 -17.502 -8.179 1.00 78.56 96 TYR A N 1
ATOM 775 C CA . TYR A 1 96 ? 10.077 -17.148 -6.792 1.00 78.56 96 TYR A CA 1
ATOM 776 C C . TYR A 1 96 ? 11.037 -16.062 -6.270 1.00 78.56 96 TYR A C 1
ATOM 778 O O . TYR A 1 96 ? 11.801 -16.287 -5.323 1.00 78.56 96 TYR A O 1
ATOM 786 N N . PRO A 1 97 ? 11.026 -14.860 -6.878 1.00 80.81 97 PRO A N 1
ATOM 787 C CA . PRO A 1 97 ? 11.957 -13.797 -6.508 1.00 80.81 97 PRO A CA 1
ATOM 788 C C . PRO A 1 97 ? 11.638 -13.153 -5.151 1.00 80.81 97 PRO A C 1
ATOM 790 O O . PRO A 1 97 ? 12.495 -12.476 -4.593 1.00 80.81 97 PRO A O 1
ATOM 793 N N . LEU A 1 98 ? 10.423 -13.342 -4.621 1.00 88.31 98 LEU A N 1
ATOM 794 C CA . LEU A 1 98 ? 9.958 -12.714 -3.383 1.00 88.31 98 LEU A CA 1
ATOM 795 C C . LEU A 1 98 ? 9.834 -13.749 -2.259 1.00 88.31 98 LEU A C 1
ATOM 797 O O . LEU A 1 98 ? 9.351 -14.856 -2.512 1.00 88.31 98 LEU A O 1
ATOM 801 N N . PRO A 1 99 ? 10.217 -13.409 -1.016 1.00 93.81 99 PRO A N 1
ATOM 802 C CA . PRO A 1 99 ? 9.999 -14.295 0.111 1.00 93.81 99 PRO A CA 1
ATOM 803 C C . PRO A 1 99 ? 8.503 -14.341 0.455 1.00 93.81 99 PRO A C 1
ATOM 805 O O . PRO A 1 99 ? 7.832 -13.299 0.449 1.00 93.81 99 PRO A O 1
ATOM 808 N N . PRO A 1 100 ? 7.958 -15.516 0.812 1.00 94.44 100 PRO A N 1
ATOM 809 C CA . PRO A 1 100 ? 6.593 -15.599 1.313 1.00 94.44 100 PRO A CA 1
ATOM 810 C C . PRO A 1 100 ? 6.468 -14.761 2.588 1.00 94.44 100 PRO A C 1
ATOM 812 O O . PRO A 1 100 ? 7.294 -14.852 3.503 1.00 94.44 100 PRO A O 1
ATOM 815 N N . SER A 1 101 ? 5.439 -13.917 2.619 1.00 95.44 101 SER A N 1
ATOM 816 C CA . SER A 1 101 ? 5.287 -12.881 3.636 1.00 95.44 101 SER A CA 1
ATOM 817 C C . SER A 1 101 ? 3.836 -12.732 4.088 1.00 95.44 101 SER A C 1
ATOM 819 O O . SER A 1 101 ? 2.911 -12.807 3.281 1.00 95.44 101 SER A O 1
ATOM 821 N N . CYS A 1 102 ? 3.648 -12.470 5.378 1.00 95.69 102 CYS A N 1
ATOM 822 C CA . CYS A 1 102 ? 2.395 -12.009 5.956 1.00 95.69 102 CYS A CA 1
ATOM 823 C C . CYS A 1 102 ? 2.491 -10.514 6.260 1.00 95.69 102 CYS A C 1
ATOM 825 O O . CYS A 1 102 ? 3.427 -10.070 6.925 1.00 95.69 102 CYS A O 1
ATOM 827 N N . PHE A 1 103 ? 1.486 -9.764 5.819 1.00 94.06 103 PHE A N 1
ATOM 828 C CA . PHE A 1 103 ? 1.346 -8.335 6.072 1.00 94.06 103 PHE A CA 1
ATOM 829 C C . PHE A 1 103 ? 0.304 -8.089 7.161 1.00 94.06 103 PHE A C 1
ATOM 831 O O . PHE A 1 103 ? -0.768 -8.699 7.147 1.00 94.06 103 PHE A O 1
ATOM 838 N N . ILE A 1 104 ? 0.623 -7.204 8.101 1.00 96.38 104 ILE A N 1
ATOM 839 C CA . ILE A 1 104 ? -0.221 -6.859 9.239 1.00 96.38 104 ILE A CA 1
ATOM 840 C C . ILE A 1 104 ? -0.244 -5.338 9.374 1.00 96.38 104 ILE A C 1
ATOM 842 O O . ILE A 1 1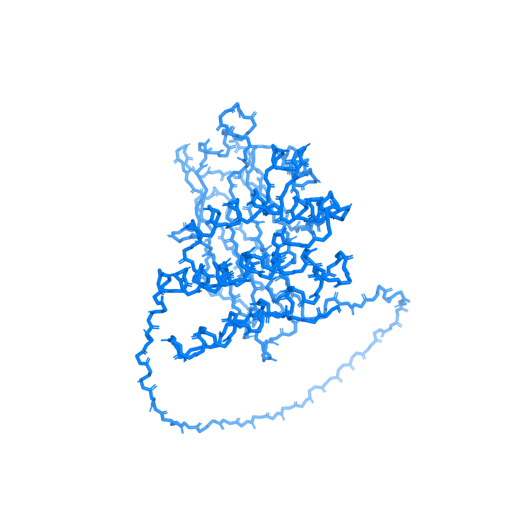04 ? 0.805 -4.716 9.547 1.00 96.38 104 ILE A O 1
ATOM 846 N N . SER A 1 105 ? -1.434 -4.745 9.317 1.00 94.25 105 SER A N 1
ATOM 847 C CA . SER A 1 105 ? -1.619 -3.337 9.672 1.00 94.25 105 SER A CA 1
ATOM 848 C C . SER A 1 105 ? -1.712 -3.205 11.185 1.00 94.25 105 SER A C 1
ATOM 850 O O . SER A 1 105 ? -2.480 -3.920 11.834 1.00 94.25 105 SER A O 1
ATOM 852 N N . VAL A 1 106 ? -0.941 -2.275 11.742 1.00 95.06 106 VAL A N 1
ATOM 853 C CA . VAL A 1 106 ? -1.016 -1.877 13.146 1.00 95.06 106 VAL A CA 1
ATOM 854 C C . VAL A 1 106 ? -1.400 -0.408 13.210 1.00 95.06 106 VAL A C 1
ATOM 856 O O . VAL A 1 106 ? -0.659 0.460 12.752 1.00 95.06 106 VAL A O 1
ATOM 859 N N . LEU A 1 107 ? -2.563 -0.135 13.793 1.00 92.62 107 LEU A N 1
ATOM 860 C CA . LEU A 1 107 ? -3.118 1.207 13.930 1.00 92.62 107 LEU A CA 1
ATOM 861 C C . LEU A 1 107 ? -3.390 1.506 15.403 1.00 92.62 107 LEU A C 1
ATOM 863 O O . LEU A 1 107 ? -3.949 0.671 16.112 1.00 92.62 107 LEU A O 1
ATOM 867 N N . ALA A 1 108 ? -3.035 2.708 15.845 1.00 91.38 108 ALA A N 1
ATOM 868 C CA . ALA A 1 108 ? -3.403 3.205 17.163 1.00 91.38 108 ALA A CA 1
ATOM 869 C C . ALA A 1 108 ? -4.580 4.182 17.063 1.00 91.38 108 ALA A C 1
ATOM 871 O O . ALA A 1 108 ? -4.564 5.104 16.246 1.00 91.38 108 ALA A O 1
ATOM 872 N N . SER A 1 109 ? -5.584 4.010 17.916 1.00 90.88 109 SER A N 1
ATOM 873 C CA . SER A 1 109 ? -6.622 5.010 18.154 1.00 90.88 109 SER A CA 1
ATOM 874 C C . SER A 1 109 ? -6.144 6.076 19.158 1.00 90.88 109 SER A C 1
ATOM 876 O O . SER A 1 109 ? -5.153 5.872 19.862 1.00 90.88 109 SER A O 1
ATOM 878 N N . PRO A 1 110 ? -6.852 7.216 19.293 1.00 87.88 110 PRO A N 1
ATOM 879 C CA . PRO A 1 110 ? -6.468 8.278 20.231 1.00 87.88 110 PRO A CA 1
ATOM 880 C C . PRO A 1 110 ? -6.401 7.851 21.706 1.00 87.88 110 PRO A C 1
ATOM 882 O O . PRO A 1 110 ? -5.717 8.485 22.501 1.00 87.88 110 PRO A O 1
ATOM 885 N N . ASN A 1 111 ? -7.113 6.785 22.079 1.00 89.44 111 ASN A N 1
ATOM 886 C CA . ASN A 1 111 ? -7.137 6.210 23.425 1.00 89.44 111 ASN A CA 1
ATOM 887 C C . ASN A 1 111 ? -6.248 4.960 23.567 1.00 89.44 111 ASN A C 1
ATOM 889 O O . ASN A 1 111 ? -6.431 4.194 24.512 1.00 89.44 111 ASN A O 1
ATOM 893 N N . ALA A 1 112 ? -5.333 4.720 22.625 1.00 92.94 112 ALA A N 1
ATOM 894 C CA . ALA A 1 112 ? -4.436 3.577 22.680 1.00 92.94 112 ALA A CA 1
ATOM 895 C C . ALA A 1 112 ? -3.454 3.668 23.851 1.00 92.94 112 ALA A C 1
ATOM 897 O O . ALA A 1 112 ? -2.941 4.742 24.178 1.00 92.94 112 ALA A O 1
ATOM 898 N N . VAL A 1 113 ? -3.135 2.522 24.455 1.00 93.00 113 VAL A N 1
ATOM 899 C CA . VAL A 1 113 ? -2.052 2.453 25.444 1.00 93.00 113 VAL A CA 1
ATOM 900 C C . VAL A 1 113 ? -0.716 2.877 24.811 1.00 93.00 113 VAL A C 1
ATOM 902 O O . VAL A 1 113 ? -0.498 2.622 23.625 1.00 93.00 113 VAL A O 1
ATOM 905 N N . PRO A 1 114 ? 0.229 3.477 25.564 1.00 91.62 114 PRO A N 1
ATOM 906 C CA . PRO A 1 114 ? 1.422 4.103 24.977 1.00 91.62 114 PRO A CA 1
ATOM 907 C C . PRO A 1 114 ? 2.324 3.169 24.166 1.00 91.62 114 PRO A C 1
ATOM 909 O O . PRO A 1 114 ? 3.075 3.620 23.299 1.00 91.62 114 PRO A O 1
ATOM 912 N N . THR A 1 115 ? 2.310 1.874 24.482 1.00 92.69 115 THR A N 1
ATOM 913 C CA . THR A 1 115 ? 3.135 0.860 23.827 1.00 92.69 115 THR A CA 1
ATOM 914 C C . THR A 1 115 ? 2.320 -0.398 23.577 1.00 92.69 115 THR A C 1
ATOM 916 O O . THR A 1 115 ? 1.795 -0.994 24.513 1.00 92.69 115 THR A O 1
ATOM 919 N N . LEU A 1 116 ? 2.293 -0.835 22.324 1.00 94.88 116 LEU A N 1
ATOM 920 C CA . LEU A 1 116 ? 1.843 -2.154 21.924 1.00 94.88 116 LEU A CA 1
ATOM 921 C C . LEU A 1 116 ? 2.948 -3.179 22.164 1.00 94.88 116 LEU A C 1
ATOM 923 O O . LEU A 1 116 ? 4.098 -2.985 21.761 1.00 94.88 116 LEU A O 1
ATOM 927 N N . HIS A 1 117 ? 2.579 -4.300 22.770 1.00 94.62 117 HIS A N 1
ATOM 928 C CA . HIS A 1 117 ? 3.415 -5.488 22.864 1.00 94.62 117 HIS A CA 1
ATOM 929 C C . HIS A 1 117 ? 2.526 -6.710 22.640 1.00 94.62 117 HIS A C 1
ATOM 931 O O . HIS A 1 117 ? 2.003 -7.290 23.588 1.00 94.62 117 HIS A O 1
ATOM 937 N N . TYR A 1 118 ? 2.323 -7.044 21.370 1.00 96.12 118 TYR A N 1
ATOM 938 C CA . TYR A 1 118 ? 1.374 -8.059 20.933 1.00 96.12 118 TYR A CA 1
ATOM 939 C C . TYR A 1 118 ? 2.109 -9.360 20.601 1.00 96.12 118 TYR A C 1
ATOM 941 O O . TYR A 1 118 ? 3.001 -9.368 19.751 1.00 96.12 118 TYR A O 1
ATOM 949 N N . SER A 1 119 ? 1.750 -10.442 21.286 1.00 96.81 119 SER A N 1
ATOM 950 C CA . SER A 1 119 ? 2.279 -11.790 21.085 1.00 96.81 119 SER A CA 1
ATOM 951 C C . SER A 1 119 ? 1.518 -12.498 19.966 1.00 96.81 119 SER A C 1
ATOM 953 O O . SER A 1 119 ? 0.289 -12.560 19.986 1.00 96.81 119 SER A O 1
ATOM 955 N N . VAL A 1 120 ? 2.258 -13.046 19.006 1.00 97.06 120 VAL A N 1
ATOM 956 C CA . VAL A 1 120 ? 1.755 -13.789 17.848 1.00 97.06 120 VAL A CA 1
ATOM 957 C C . VAL A 1 120 ? 2.368 -15.191 17.874 1.00 97.06 120 VAL A C 1
ATOM 959 O O . VAL A 1 120 ? 3.499 -15.375 17.406 1.00 97.06 120 VAL A O 1
ATOM 962 N N . PRO A 1 121 ? 1.676 -16.188 18.443 1.00 96.56 121 PRO A N 1
ATOM 963 C CA . PRO A 1 121 ? 2.130 -17.572 18.411 1.00 96.56 121 PRO A CA 1
ATOM 964 C C . PRO A 1 121 ? 2.210 -18.106 16.979 1.00 96.56 121 PRO A C 1
ATOM 966 O O . PRO A 1 121 ? 1.347 -17.812 16.145 1.00 96.56 121 PRO A O 1
ATOM 969 N N . LEU A 1 122 ? 3.243 -18.904 16.706 1.00 95.31 122 LEU A N 1
ATOM 970 C CA . LEU A 1 122 ? 3.372 -19.659 15.466 1.00 95.31 122 LEU A CA 1
ATOM 971 C C . LEU A 1 122 ? 2.823 -21.073 15.660 1.00 95.31 122 LEU A C 1
ATOM 973 O O . LEU A 1 122 ? 3.344 -21.853 16.457 1.00 95.31 122 LEU A O 1
ATOM 977 N N . GLU A 1 123 ? 1.798 -21.416 14.889 1.00 95.00 123 GLU A N 1
ATOM 978 C CA . GLU A 1 123 ? 1.314 -22.787 14.740 1.00 95.00 123 GLU A CA 1
ATOM 979 C C . GLU A 1 123 ? 1.931 -23.451 13.503 1.00 95.00 123 GLU A C 1
ATOM 981 O O . GLU A 1 123 ? 2.426 -22.782 12.596 1.00 95.00 123 GLU A O 1
ATOM 986 N N . GLY A 1 124 ? 1.937 -24.787 13.464 1.00 93.50 124 GLY A N 1
ATOM 987 C CA . GLY A 1 124 ? 2.526 -25.556 12.355 1.00 93.50 124 GLY A CA 1
ATOM 988 C C . GLY A 1 124 ? 4.058 -25.666 12.386 1.00 93.50 124 GLY A C 1
ATOM 989 O O . GLY A 1 124 ? 4.660 -26.268 11.491 1.00 93.50 124 GLY A O 1
ATOM 990 N N . VAL A 1 125 ? 4.698 -25.140 13.433 1.00 95.19 125 VAL A N 1
ATOM 991 C CA . VAL A 1 125 ? 6.131 -25.305 13.713 1.00 95.19 125 VAL A CA 1
ATOM 992 C C . VAL A 1 125 ? 6.373 -26.426 14.733 1.00 95.19 125 VAL A C 1
ATOM 994 O O . VAL A 1 125 ? 5.509 -26.718 15.558 1.00 95.19 125 VAL A O 1
ATOM 997 N N . ALA A 1 126 ? 7.525 -27.095 14.651 1.00 94.06 126 ALA A N 1
ATOM 998 C CA . ALA A 1 126 ? 7.870 -28.227 15.516 1.00 94.06 126 ALA A CA 1
ATOM 999 C C . ALA A 1 126 ? 8.116 -27.792 16.969 1.00 94.06 126 ALA A C 1
ATOM 1001 O O . ALA A 1 126 ? 7.671 -28.463 17.897 1.00 94.06 126 ALA A O 1
ATOM 1002 N N . ASP A 1 127 ? 8.781 -26.648 17.139 1.00 91.69 127 ASP A N 1
ATOM 1003 C CA . ASP A 1 127 ? 9.082 -26.040 18.431 1.00 91.69 127 ASP A CA 1
ATOM 1004 C C . ASP A 1 127 ? 8.213 -24.781 18.587 1.00 91.69 127 ASP A C 1
ATOM 1006 O O . ASP A 1 127 ? 8.372 -23.848 17.789 1.00 91.69 127 ASP A O 1
ATOM 1010 N N . PRO A 1 128 ? 7.283 -24.730 19.561 1.00 88.56 128 PRO A N 1
ATOM 1011 C CA . PRO A 1 128 ? 6.430 -23.566 19.767 1.00 88.56 128 PRO A CA 1
ATOM 1012 C C . PRO A 1 128 ? 7.251 -22.294 19.979 1.00 88.56 128 PRO A C 1
ATOM 1014 O O . PRO A 1 128 ? 8.145 -22.243 20.825 1.00 88.56 128 PRO A O 1
ATOM 1017 N N . VAL A 1 129 ? 6.925 -21.248 19.226 1.00 93.81 129 VAL A N 1
ATOM 1018 C CA . VAL A 1 129 ? 7.565 -19.938 19.336 1.00 93.81 129 VAL A CA 1
ATOM 1019 C C . VAL A 1 129 ? 6.533 -18.850 19.081 1.00 93.81 129 VAL A C 1
ATOM 1021 O O . VAL A 1 129 ? 5.643 -19.015 18.249 1.00 93.81 129 VAL A O 1
ATOM 1024 N N . SER A 1 130 ? 6.671 -17.730 19.785 1.00 94.19 130 SER A N 1
ATOM 1025 C CA . SER A 1 130 ? 5.854 -16.539 19.565 1.00 94.19 130 SER A CA 1
ATOM 1026 C C . SER A 1 130 ? 6.715 -15.390 19.066 1.00 94.19 130 SER A C 1
ATOM 1028 O O . SER A 1 130 ? 7.838 -15.172 19.532 1.00 94.19 130 SER A O 1
ATOM 1030 N N . LEU A 1 131 ? 6.166 -14.647 18.117 1.00 95.19 131 LEU A N 1
ATOM 1031 C CA . LEU A 1 131 ? 6.694 -13.373 17.665 1.00 95.19 131 LEU A CA 1
ATOM 1032 C C . LEU A 1 131 ? 6.068 -12.240 18.470 1.00 95.19 131 LEU A C 1
ATOM 1034 O O . LEU A 1 131 ? 4.931 -12.353 18.916 1.00 95.19 131 LEU A O 1
ATOM 1038 N N . TYR A 1 132 ? 6.780 -11.126 18.598 1.00 94.31 132 TYR A N 1
ATOM 1039 C CA . TYR A 1 132 ? 6.264 -9.945 19.276 1.00 94.31 132 TYR A CA 1
ATOM 1040 C C . TYR A 1 132 ? 6.239 -8.744 18.338 1.00 94.31 132 TYR A C 1
ATOM 1042 O O . TYR A 1 132 ? 7.280 -8.254 17.892 1.00 94.31 132 TYR A O 1
ATOM 1050 N N . ILE A 1 133 ? 5.036 -8.239 18.083 1.00 94.94 133 ILE A N 1
ATOM 1051 C CA . ILE A 1 133 ? 4.824 -6.961 17.411 1.00 94.94 133 ILE A CA 1
ATOM 1052 C C . ILE A 1 133 ? 4.904 -5.867 18.474 1.00 94.94 133 ILE A C 1
ATOM 1054 O O . ILE A 1 133 ? 4.106 -5.838 19.416 1.00 94.94 133 ILE A O 1
ATOM 1058 N N . ARG A 1 134 ? 5.880 -4.965 18.330 1.00 92.00 134 ARG A N 1
ATOM 1059 C CA . ARG A 1 134 ? 6.102 -3.865 19.273 1.00 92.00 134 ARG A CA 1
ATOM 1060 C C . ARG A 1 134 ? 5.986 -2.517 18.576 1.00 92.00 134 ARG A C 1
ATOM 1062 O O . ARG A 1 134 ? 6.718 -2.268 17.618 1.00 92.00 134 ARG A O 1
ATOM 1069 N N . ARG A 1 135 ? 5.113 -1.649 19.102 1.00 91.12 135 ARG A N 1
ATOM 1070 C CA . ARG A 1 135 ? 4.905 -0.269 18.631 1.00 91.12 135 ARG A CA 1
ATOM 1071 C C . ARG A 1 135 ? 4.694 0.722 19.758 1.00 91.12 135 ARG A C 1
ATOM 1073 O O . ARG A 1 135 ? 4.265 0.335 20.834 1.00 91.12 135 ARG A O 1
ATOM 1080 N N . SER A 1 136 ? 5.037 1.984 19.524 1.00 87.44 136 SER A N 1
ATOM 1081 C CA . SER A 1 136 ? 4.894 3.073 20.494 1.00 87.44 136 SER A CA 1
ATOM 1082 C C . SER A 1 136 ? 4.276 4.305 19.846 1.00 87.44 136 SER A C 1
ATOM 1084 O O . SER A 1 136 ? 4.571 4.619 18.696 1.00 87.44 136 SER A O 1
ATOM 1086 N N . LEU A 1 137 ? 3.451 5.029 20.606 1.00 81.62 137 LEU A N 1
ATOM 1087 C CA . LEU A 1 137 ? 2.860 6.296 20.156 1.00 81.62 137 LEU A CA 1
ATOM 1088 C C . LEU A 1 137 ? 3.904 7.414 20.017 1.00 81.62 137 LEU A C 1
ATOM 1090 O O . LEU A 1 137 ? 3.799 8.260 19.133 1.00 81.62 137 LEU A O 1
ATOM 1094 N N . GLN A 1 138 ? 4.932 7.417 20.871 1.00 64.00 138 GLN A N 1
ATOM 1095 C CA . GLN A 1 138 ? 6.065 8.332 20.743 1.00 64.00 138 GLN A CA 1
ATOM 1096 C C . GLN A 1 138 ? 6.971 7.849 19.609 1.00 64.00 138 GLN A C 1
ATOM 1098 O O . GLN A 1 138 ? 7.842 7.007 19.821 1.00 64.00 138 GLN A O 1
ATOM 1103 N N . ARG A 1 139 ? 6.746 8.364 18.398 1.00 60.72 139 ARG A N 1
ATOM 1104 C CA . ARG A 1 139 ? 7.596 8.084 17.230 1.00 60.72 139 ARG A CA 1
ATOM 1105 C C . ARG A 1 139 ? 8.822 8.995 17.109 1.00 60.72 139 ARG A C 1
ATOM 1107 O O . ARG A 1 139 ? 9.647 8.751 16.247 1.00 60.72 139 ARG A O 1
ATOM 1114 N N . ASN A 1 140 ? 9.008 9.970 18.007 1.00 40.12 140 ASN A N 1
ATOM 1115 C CA . ASN A 1 140 ? 10.213 10.806 18.059 1.00 40.12 140 ASN A CA 1
ATOM 1116 C C . ASN A 1 140 ? 10.581 11.192 19.501 1.00 40.12 140 ASN A C 1
ATOM 1118 O O . ASN A 1 140 ? 10.010 12.120 20.069 1.00 40.12 140 ASN A O 1
ATOM 1122 N N . ALA A 1 141 ? 11.581 10.522 20.069 1.00 29.77 141 ALA A N 1
ATOM 1123 C CA . ALA A 1 141 ? 12.455 11.111 21.077 1.00 29.77 141 ALA A CA 1
ATOM 1124 C C . ALA A 1 141 ? 13.903 10.790 20.664 1.00 29.77 141 ALA A C 1
ATOM 1126 O O . ALA A 1 141 ? 14.179 9.632 20.335 1.00 29.77 141 ALA A O 1
ATOM 1127 N N . PRO A 1 142 ? 14.832 11.765 20.651 1.00 34.59 142 PRO A N 1
ATOM 1128 C CA . PRO A 1 142 ? 16.252 11.456 20.531 1.00 34.59 142 PRO A CA 1
ATOM 1129 C C . PRO A 1 142 ? 16.656 10.485 21.651 1.00 34.59 142 PRO A C 1
ATOM 1131 O O . PRO A 1 142 ? 16.030 10.503 22.718 1.00 34.59 142 PRO A O 1
ATOM 1134 N N . PRO A 1 143 ? 17.705 9.663 21.466 1.00 34.12 143 PRO A N 1
ATOM 1135 C CA . PRO A 1 143 ? 18.235 8.872 22.560 1.00 34.12 143 PRO A CA 1
ATOM 1136 C C . PRO A 1 143 ? 18.751 9.847 23.619 1.00 34.12 143 PRO A C 1
ATOM 1138 O O . PRO A 1 143 ? 19.796 10.470 23.449 1.00 34.12 143 PRO A O 1
ATOM 1141 N N . SER A 1 144 ? 17.988 10.013 24.698 1.00 30.89 144 SER A N 1
ATOM 1142 C CA . SER A 1 144 ? 18.463 10.715 25.880 1.00 30.89 144 SER A CA 1
ATOM 1143 C C . SER A 1 144 ? 19.516 9.828 26.531 1.00 30.89 144 SER A C 1
ATOM 1145 O O . SER A 1 144 ? 19.212 8.902 27.284 1.00 30.89 144 SER A O 1
ATOM 1147 N N . THR A 1 145 ? 20.773 10.072 26.179 1.00 37.94 145 THR A N 1
ATOM 1148 C CA . THR A 1 145 ? 21.902 9.774 27.046 1.00 37.94 145 THR A CA 1
ATOM 1149 C C . THR A 1 145 ? 21.758 10.620 28.302 1.00 37.94 145 THR A C 1
ATOM 1151 O O . THR A 1 145 ? 22.085 11.800 28.278 1.00 37.94 145 THR A O 1
ATOM 1154 N N . ASP A 1 146 ? 21.296 10.010 29.390 1.00 30.42 146 ASP A N 1
ATOM 1155 C CA . ASP A 1 146 ? 22.039 10.114 30.643 1.00 30.42 146 ASP A CA 1
ATOM 1156 C C . ASP A 1 146 ? 21.692 8.959 31.600 1.00 30.42 146 ASP A C 1
ATOM 1158 O O . ASP A 1 146 ? 20.522 8.579 31.721 1.00 30.42 146 ASP A O 1
ATOM 1162 N N . PRO A 1 147 ? 22.689 8.354 32.271 1.00 41.38 147 PRO A N 1
ATOM 1163 C CA . PRO A 1 147 ? 22.474 7.281 33.217 1.00 41.38 147 PRO A CA 1
ATOM 1164 C C . PRO A 1 147 ? 22.228 7.825 34.631 1.00 41.38 147 PRO A C 1
ATOM 1166 O O . PRO A 1 147 ? 22.789 8.835 35.046 1.00 41.38 147 PRO A O 1
ATOM 1169 N N . THR A 1 148 ? 21.552 6.999 35.433 1.00 30.98 148 THR A N 1
ATOM 1170 C CA . THR A 1 148 ? 21.513 7.026 36.911 1.00 30.98 148 THR A CA 1
ATOM 1171 C C . THR A 1 148 ? 20.405 7.882 37.534 1.00 30.98 148 THR A C 1
ATOM 1173 O O . THR A 1 148 ? 20.533 9.089 37.684 1.00 30.98 148 THR A O 1
ATOM 1176 N N . ARG A 1 149 ? 19.385 7.229 38.104 1.00 27.91 149 ARG A N 1
ATOM 1177 C CA . ARG A 1 149 ? 19.379 6.846 39.533 1.00 27.91 149 ARG A CA 1
ATOM 1178 C C . ARG A 1 149 ? 18.005 6.289 39.923 1.00 27.91 149 ARG A C 1
ATOM 1180 O O . ARG A 1 149 ? 16.988 6.961 39.815 1.00 27.91 149 ARG A O 1
ATOM 1187 N N . SER A 1 150 ? 18.003 5.051 40.403 1.00 30.12 150 SER A N 1
ATOM 1188 C CA . SER A 1 150 ? 16.885 4.401 41.087 1.00 30.12 150 SER A CA 1
ATOM 1189 C C . SER A 1 150 ? 16.429 5.196 42.313 1.00 30.12 150 SER A C 1
ATOM 1191 O O . SER A 1 150 ? 17.295 5.660 43.045 1.00 30.12 150 SER A O 1
ATOM 1193 N N . THR A 1 151 ? 15.116 5.249 42.575 1.00 29.42 151 THR A N 1
ATOM 1194 C CA . THR A 1 151 ? 14.477 4.767 43.827 1.00 29.42 151 THR A CA 1
ATOM 1195 C C . THR A 1 151 ? 12.951 4.966 43.797 1.00 29.42 151 THR A C 1
ATOM 1197 O O . THR A 1 151 ? 12.472 6.090 43.761 1.00 29.42 151 THR A O 1
ATOM 1200 N N . SER A 1 152 ? 12.238 3.837 43.839 1.00 28.67 152 SER A N 1
ATOM 1201 C CA . SER A 1 152 ? 11.166 3.467 44.784 1.00 28.67 152 SER A CA 1
ATOM 1202 C C . SER A 1 152 ? 9.897 4.325 45.007 1.00 28.67 152 SER A C 1
ATOM 1204 O O . SER A 1 152 ? 9.935 5.364 45.653 1.00 28.67 152 SER A O 1
ATOM 1206 N N . SER A 1 153 ? 8.768 3.677 44.668 1.00 30.27 153 SER A N 1
ATOM 1207 C CA . SER A 1 153 ? 7.576 3.397 45.509 1.00 30.27 153 SER A CA 1
ATOM 1208 C C . SER A 1 153 ? 6.443 4.428 45.699 1.00 30.27 153 SER A C 1
ATOM 1210 O O . SER A 1 153 ? 6.613 5.442 46.363 1.00 30.27 153 SER A O 1
ATOM 1212 N N . SER A 1 154 ? 5.237 4.027 45.248 1.00 29.08 154 SER A N 1
ATOM 1213 C CA . SER A 1 154 ? 4.010 3.759 46.050 1.00 29.08 154 SER A CA 1
ATOM 1214 C C . SER A 1 154 ? 2.685 4.354 45.524 1.00 29.08 154 SER A C 1
ATOM 1216 O O . SER A 1 154 ? 2.498 5.561 45.458 1.00 29.08 154 SER A O 1
ATOM 1218 N N . ASN A 1 155 ? 1.769 3.421 45.226 1.00 33.03 155 ASN A N 1
ATOM 1219 C CA . ASN A 1 155 ? 0.295 3.395 45.152 1.00 33.03 155 ASN A CA 1
ATOM 1220 C C . ASN A 1 155 ? -0.535 4.647 45.509 1.00 33.03 155 ASN A C 1
ATOM 1222 O O . ASN A 1 155 ? -0.417 5.124 46.631 1.00 33.03 155 ASN A O 1
ATOM 1226 N N . VAL A 1 156 ? -1.553 4.958 44.680 1.00 34.47 156 VAL A N 1
ATOM 1227 C CA . VAL A 1 156 ? -2.934 5.300 45.111 1.00 34.47 156 VAL A CA 1
ATOM 1228 C C . VAL A 1 156 ? -3.957 4.841 44.047 1.00 34.47 156 VAL A C 1
ATOM 1230 O O . VAL A 1 156 ? -3.748 5.000 42.849 1.00 34.47 156 VAL A O 1
ATOM 1233 N N . VAL A 1 157 ? -5.048 4.247 44.534 1.00 31.66 157 VAL A N 1
ATOM 1234 C CA . VAL A 1 157 ? -6.242 3.714 43.854 1.00 31.66 157 VAL A CA 1
ATOM 1235 C C . VAL A 1 157 ? -7.257 4.833 43.589 1.00 31.66 157 VAL A C 1
ATOM 1237 O O . VAL A 1 157 ? -7.485 5.618 44.504 1.00 31.66 157 VAL A O 1
ATOM 1240 N N . GLN A 1 158 ? -7.953 4.846 42.441 1.00 34.28 158 GLN A N 1
ATOM 1241 C CA . GLN A 1 158 ? -9.387 5.188 42.428 1.00 34.28 158 GLN A CA 1
ATOM 1242 C C . GLN A 1 158 ? -10.144 4.709 41.173 1.00 34.28 158 GLN A C 1
ATOM 1244 O O . GLN A 1 158 ? -9.830 5.044 40.036 1.00 34.28 158 GLN A O 1
ATOM 1249 N N . GLU A 1 159 ? -11.148 3.893 41.475 1.00 27.95 159 GLU A N 1
ATOM 1250 C CA . GLU A 1 159 ? -12.249 3.330 40.695 1.00 27.95 159 GLU A CA 1
ATOM 1251 C C . GLU A 1 159 ? -13.307 4.399 40.362 1.00 27.95 159 GLU A C 1
ATOM 1253 O O . GLU A 1 159 ? -13.500 5.295 41.177 1.00 27.95 159 GLU A O 1
ATOM 1258 N N . LEU A 1 160 ? -14.001 4.294 39.216 1.00 30.84 160 LEU A N 1
ATOM 1259 C CA . LEU A 1 160 ? -15.471 4.392 39.097 1.00 30.84 160 LEU A CA 1
ATOM 1260 C C . LEU A 1 160 ? -15.955 3.991 37.680 1.00 30.84 160 LEU A C 1
ATOM 1262 O O . LEU A 1 160 ? -15.323 4.264 36.662 1.00 30.84 160 LEU A O 1
ATOM 1266 N N . THR A 1 161 ? -17.086 3.292 37.682 1.00 30.61 161 THR A N 1
ATOM 1267 C CA . THR A 1 161 ? -17.756 2.472 36.655 1.00 30.61 161 THR A CA 1
ATOM 1268 C C . THR A 1 161 ? -18.828 3.249 35.834 1.00 30.61 161 THR A C 1
ATOM 1270 O O . THR A 1 161 ? -19.021 4.440 36.075 1.00 30.61 161 THR A O 1
ATOM 1273 N N . PRO A 1 162 ? -19.494 2.629 34.821 1.00 40.59 162 PRO A N 1
ATOM 1274 C CA . PRO A 1 162 ? -19.947 3.271 33.574 1.00 40.59 162 PRO A CA 1
ATOM 1275 C C . PRO A 1 162 ? -21.456 3.590 33.494 1.00 40.59 162 PRO A C 1
ATOM 1277 O O . PRO A 1 162 ? -22.251 3.101 34.293 1.00 40.59 162 PRO A O 1
ATOM 1280 N N . VAL A 1 163 ? -21.870 4.325 32.447 1.00 26.91 163 VAL A N 1
ATOM 1281 C CA . VAL A 1 163 ? -23.280 4.475 32.027 1.00 26.91 163 VAL A CA 1
ATOM 1282 C C . VAL A 1 163 ? -23.423 4.287 30.508 1.00 26.91 163 VAL A C 1
ATOM 1284 O O . VAL A 1 163 ? -22.540 4.634 29.731 1.00 26.91 163 VAL A O 1
ATOM 1287 N N . SER A 1 164 ? -24.545 3.669 30.134 1.00 29.45 164 SER A N 1
ATOM 1288 C CA . SER A 1 164 ? -24.895 3.039 28.856 1.00 29.45 164 SER A CA 1
ATOM 1289 C C . SER A 1 164 ? -25.835 3.893 27.974 1.00 29.45 164 SER A C 1
ATOM 1291 O O . SER A 1 164 ? -26.359 4.905 28.433 1.00 29.45 164 SER A O 1
ATOM 1293 N N . SER A 1 165 ? -26.147 3.359 26.777 1.00 32.59 165 SER A N 1
ATOM 1294 C CA . SER A 1 165 ? -27.229 3.712 25.820 1.00 32.59 165 SER A CA 1
ATOM 1295 C C . SER A 1 165 ? -26.865 4.756 24.738 1.00 32.59 165 SER A C 1
ATOM 1297 O O . SER A 1 165 ? -26.244 5.762 25.036 1.00 32.59 165 SER A O 1
ATOM 1299 N N . THR A 1 166 ? -27.206 4.637 23.445 1.00 29.91 166 THR A N 1
ATOM 1300 C CA . THR A 1 166 ? -28.276 3.888 22.753 1.00 29.91 166 THR A CA 1
ATOM 1301 C C . THR A 1 166 ? -27.896 3.683 21.277 1.00 29.91 166 THR A C 1
ATOM 1303 O O . THR A 1 166 ? -27.188 4.504 20.699 1.00 29.91 166 THR A O 1
ATOM 1306 N N . GLY A 1 167 ? -28.382 2.598 20.669 1.00 32.41 167 GLY A N 1
ATOM 1307 C CA . GLY A 1 167 ? -28.108 2.210 19.288 1.00 32.41 167 GLY A CA 1
ATOM 1308 C C . GLY A 1 167 ? -28.605 3.173 18.205 1.00 32.41 167 GLY A C 1
ATOM 1309 O O . GLY A 1 167 ? -29.629 3.837 18.337 1.00 32.41 167 GLY A O 1
ATOM 1310 N N . GLY A 1 168 ? -27.884 3.153 17.088 1.00 26.92 168 GLY A N 1
ATOM 1311 C CA . GLY A 1 168 ? -28.298 3.688 15.799 1.00 26.92 168 GLY A CA 1
ATOM 1312 C C . GLY A 1 168 ? -27.662 2.834 14.713 1.00 26.92 168 GLY A C 1
ATOM 1313 O O . GLY A 1 168 ? -26.456 2.898 14.496 1.00 26.92 168 GLY A O 1
ATOM 1314 N N . ALA A 1 169 ? -28.463 1.978 14.082 1.00 36.94 169 ALA A N 1
ATOM 1315 C CA . ALA A 1 169 ? -28.055 1.186 12.935 1.00 36.94 169 ALA A CA 1
ATOM 1316 C C . ALA A 1 169 ? -27.820 2.123 11.741 1.00 36.94 169 ALA A C 1
ATOM 1318 O O . ALA A 1 169 ? -28.766 2.529 11.068 1.00 36.94 169 ALA A O 1
ATOM 1319 N N . SER A 1 170 ? -26.567 2.479 11.471 1.00 35.72 170 SER A N 1
ATOM 1320 C CA . SER A 1 170 ? -26.180 3.005 10.169 1.00 35.72 170 SER A CA 1
ATOM 1321 C C . SER A 1 170 ? -25.956 1.815 9.244 1.00 35.72 170 SER A C 1
ATOM 1323 O O . SER A 1 170 ? -25.006 1.044 9.382 1.00 35.72 170 SER A O 1
ATOM 1325 N N . VAL A 1 171 ? -26.882 1.636 8.306 1.00 37.16 171 VAL A N 1
ATOM 1326 C CA . VAL A 1 171 ? -26.664 0.814 7.117 1.00 37.16 171 VAL A CA 1
ATOM 1327 C C . VAL A 1 171 ? -25.369 1.322 6.488 1.00 37.16 171 VAL A C 1
ATOM 1329 O O . VAL A 1 171 ? -25.327 2.436 5.972 1.00 37.16 171 VAL A O 1
ATOM 1332 N N . SER A 1 172 ? -24.288 0.550 6.616 1.00 37.91 172 SER A N 1
ATOM 1333 C CA . SER A 1 172 ? -23.016 0.848 5.967 1.00 37.91 172 SER A CA 1
ATOM 1334 C C . SER A 1 172 ? -23.254 0.717 4.468 1.00 37.91 172 SER A C 1
ATOM 1336 O O . SER A 1 172 ? -23.204 -0.377 3.908 1.00 37.91 172 SER A O 1
ATOM 1338 N N . ALA A 1 173 ? -23.633 1.826 3.832 1.00 47.06 173 ALA A N 1
ATOM 1339 C CA . ALA A 1 173 ? -23.689 1.924 2.390 1.00 47.06 173 ALA A CA 1
ATOM 1340 C C . ALA A 1 173 ? -22.262 1.686 1.898 1.00 47.06 173 ALA A C 1
ATOM 1342 O O . ALA A 1 173 ? -21.379 2.529 2.055 1.00 47.06 173 ALA A O 1
ATOM 1343 N N . THR A 1 174 ? -22.012 0.488 1.383 1.00 59.72 174 THR A N 1
ATOM 1344 C CA . THR A 1 174 ? -20.751 0.156 0.734 1.00 59.72 174 THR A CA 1
ATOM 1345 C C . THR A 1 174 ? -20.533 1.172 -0.379 1.00 59.72 174 THR A C 1
ATOM 1347 O O . THR A 1 174 ? -21.345 1.249 -1.301 1.00 59.72 174 THR A O 1
ATOM 1350 N N . VAL A 1 175 ? -19.477 1.981 -0.263 1.00 75.62 175 VAL A N 1
ATOM 1351 C CA . VAL A 1 175 ? -19.107 2.981 -1.270 1.00 75.62 175 VAL A CA 1
ATOM 1352 C C . VAL A 1 175 ? -18.985 2.281 -2.619 1.00 75.62 175 VAL A C 1
ATOM 1354 O O . VAL A 1 175 ? -18.206 1.339 -2.764 1.00 75.62 175 VAL A O 1
ATOM 1357 N N . ASP A 1 176 ? -19.764 2.735 -3.596 1.00 88.31 176 ASP A N 1
ATOM 1358 C CA . ASP A 1 176 ? -19.729 2.216 -4.959 1.00 88.31 176 ASP A CA 1
ATOM 1359 C C . ASP A 1 176 ? -18.467 2.729 -5.661 1.00 88.31 176 ASP A C 1
ATOM 1361 O O . ASP A 1 176 ? -18.390 3.852 -6.161 1.00 88.31 176 ASP A O 1
ATOM 1365 N N . VAL A 1 177 ? -17.442 1.886 -5.627 1.00 90.50 177 VAL A N 1
ATOM 1366 C CA . VAL A 1 177 ? -16.087 2.153 -6.112 1.00 90.50 177 VAL A CA 1
ATOM 1367 C C . VAL A 1 177 ? -16.073 2.511 -7.604 1.00 90.50 177 VAL A C 1
ATOM 1369 O O . VAL A 1 177 ? -15.254 3.329 -8.023 1.00 90.50 177 VAL A O 1
ATOM 1372 N N . ASP A 1 178 ? -16.982 1.961 -8.409 1.00 92.31 178 ASP A N 1
ATOM 1373 C CA . ASP A 1 178 ? -17.026 2.249 -9.845 1.00 92.31 178 ASP A CA 1
ATOM 1374 C C . ASP A 1 178 ? -17.662 3.613 -10.132 1.00 92.31 178 ASP A C 1
ATOM 1376 O O . ASP A 1 178 ? -17.192 4.330 -11.020 1.00 92.31 178 ASP A O 1
ATOM 1380 N N . LYS A 1 179 ? -18.633 4.045 -9.316 1.00 94.00 179 LYS A N 1
ATOM 1381 C CA . LYS A 1 179 ? -19.120 5.433 -9.356 1.00 94.00 179 LYS A CA 1
ATOM 1382 C C . LYS A 1 179 ? -18.023 6.429 -8.993 1.00 94.00 179 LYS A C 1
ATOM 1384 O O . LYS A 1 179 ? -17.885 7.433 -9.680 1.00 94.00 179 LYS A O 1
ATOM 1389 N N . VAL A 1 180 ? -17.194 6.131 -7.990 1.00 95.12 180 VAL A N 1
ATOM 1390 C CA . VAL A 1 180 ? -16.058 6.999 -7.624 1.00 95.12 180 VAL A CA 1
ATOM 1391 C C . VAL A 1 180 ? -15.073 7.145 -8.787 1.00 95.12 180 VAL A C 1
ATOM 1393 O O . VAL A 1 180 ? -14.708 8.265 -9.138 1.00 95.12 180 VAL A O 1
ATOM 1396 N N . LYS A 1 181 ? -14.681 6.040 -9.443 1.00 95.31 181 LYS A N 1
ATOM 1397 C CA . LYS A 1 181 ? -13.808 6.095 -10.636 1.00 95.31 181 LYS A CA 1
ATOM 1398 C C . LYS A 1 181 ? -14.414 6.944 -11.741 1.00 95.31 181 LYS A C 1
ATOM 1400 O O . LYS A 1 181 ? -13.675 7.641 -12.432 1.00 95.31 181 LYS A O 1
ATOM 1405 N N . LYS A 1 182 ? -15.729 6.837 -11.943 1.00 95.56 182 LYS A N 1
ATOM 1406 C CA . LYS A 1 182 ? -16.437 7.599 -12.967 1.00 95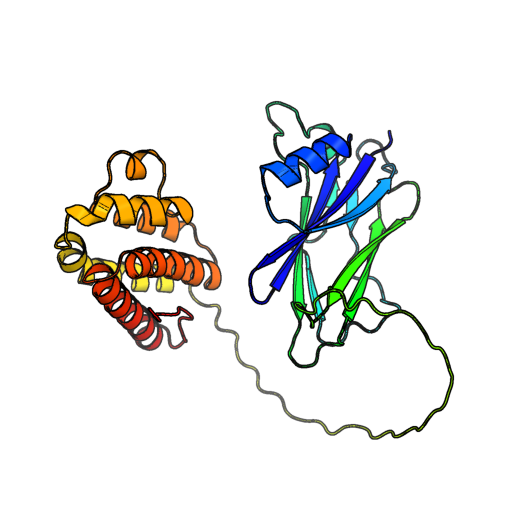.56 182 LYS A CA 1
ATOM 1407 C C . LYS A 1 182 ? -16.337 9.098 -12.684 1.00 95.56 182 LYS A C 1
ATOM 1409 O O . LYS A 1 182 ? -15.823 9.807 -13.535 1.00 95.56 182 LYS A O 1
ATOM 1414 N N . VAL A 1 183 ? -16.700 9.541 -11.478 1.00 96.94 183 VAL A N 1
ATOM 1415 C CA . VAL A 1 183 ? -16.628 10.961 -11.086 1.00 96.94 183 VAL A CA 1
ATOM 1416 C C . VAL A 1 183 ? -15.203 11.510 -11.223 1.00 96.94 183 VAL A C 1
ATOM 1418 O O . VAL A 1 183 ? -15.005 12.562 -11.824 1.00 96.94 183 VAL A O 1
ATOM 1421 N N . ILE A 1 184 ? -14.190 10.766 -10.757 1.00 97.38 184 ILE A N 1
ATOM 1422 C CA . ILE A 1 184 ? -12.777 11.167 -10.905 1.00 97.38 184 ILE A CA 1
ATOM 1423 C C . ILE A 1 184 ? -12.413 11.368 -12.384 1.00 97.38 184 ILE A C 1
ATOM 1425 O O . ILE A 1 184 ? -11.766 12.357 -12.732 1.00 97.38 184 ILE A O 1
ATOM 1429 N N . ASN A 1 185 ? -12.815 10.439 -13.259 1.00 96.44 185 ASN A N 1
ATOM 1430 C CA . ASN A 1 185 ? -12.545 10.537 -14.693 1.00 96.44 185 ASN A CA 1
ATOM 1431 C C . ASN A 1 185 ? -13.315 11.683 -15.359 1.00 96.44 185 ASN A C 1
ATOM 1433 O O . ASN A 1 185 ? -12.741 12.348 -16.214 1.00 96.44 185 ASN A O 1
ATOM 1437 N N . ASP A 1 186 ? -14.576 11.903 -14.991 1.00 94.81 186 ASP A N 1
ATOM 1438 C CA . ASP A 1 186 ? -15.424 12.938 -15.587 1.00 94.81 186 ASP A CA 1
ATOM 1439 C C . ASP A 1 186 ? -14.846 14.335 -15.301 1.00 94.81 186 ASP A C 1
ATOM 1441 O O . ASP A 1 186 ? -14.661 15.127 -16.227 1.00 94.81 186 ASP A O 1
ATOM 1445 N N . VAL A 1 187 ? -14.430 14.590 -14.056 1.00 97.38 187 VAL A N 1
ATOM 1446 C CA . VAL A 1 187 ? -13.723 15.827 -13.676 1.00 97.38 187 VAL A CA 1
ATOM 1447 C C . VAL A 1 187 ? -12.351 15.924 -14.356 1.00 97.38 187 VAL A C 1
ATOM 1449 O O . VAL A 1 187 ? -11.964 16.972 -14.862 1.00 97.38 187 VAL A O 1
ATOM 1452 N N . LEU A 1 188 ? -11.591 14.829 -14.447 1.00 96.00 188 LEU A N 1
ATOM 1453 C CA . LEU A 1 188 ? -10.293 14.866 -15.131 1.00 96.00 188 LEU A CA 1
ATOM 1454 C C . LEU A 1 188 ? -10.434 15.214 -16.624 1.00 96.00 188 LEU A C 1
ATOM 1456 O O . LEU A 1 188 ? -9.577 15.891 -17.190 1.00 96.00 188 LEU A O 1
ATOM 1460 N N . VAL A 1 189 ? -11.513 14.756 -17.265 1.00 94.69 189 VAL A N 1
ATOM 1461 C CA . VAL A 1 189 ? -11.831 15.085 -18.659 1.00 94.69 189 VAL A CA 1
ATOM 1462 C C . VAL A 1 189 ? -12.203 16.560 -18.810 1.00 94.69 189 VAL A C 1
ATOM 1464 O O . VAL A 1 189 ? -11.776 17.167 -19.792 1.00 94.69 189 VAL A O 1
ATOM 1467 N N . SER A 1 190 ? -12.930 17.160 -17.859 1.00 95.06 190 SER A N 1
ATOM 1468 C CA . SER A 1 190 ? -13.254 18.594 -17.924 1.00 95.06 190 SER A CA 1
ATOM 1469 C C . SER A 1 190 ? -12.012 19.483 -17.815 1.00 95.06 190 SER A C 1
ATOM 1471 O O . SER A 1 190 ? -11.956 20.511 -18.479 1.00 95.06 190 SER A O 1
ATOM 1473 N N . HIS A 1 191 ? -10.989 19.045 -17.075 1.00 95.19 191 HIS A N 1
ATOM 1474 C CA . HIS A 1 191 ? -9.696 19.735 -16.939 1.00 95.19 191 HIS A CA 1
ATOM 1475 C C . HIS A 1 191 ? -8.678 19.406 -18.039 1.00 95.19 191 HIS A C 1
ATOM 1477 O O . HIS A 1 191 ? -7.584 19.968 -18.067 1.00 95.19 191 HIS A O 1
ATOM 1483 N N . TYR A 1 192 ? -8.985 18.486 -18.959 1.00 91.81 192 TYR A N 1
ATOM 1484 C CA . TYR A 1 192 ? -7.986 17.954 -19.891 1.00 91.81 192 TYR A CA 1
ATOM 1485 C C . TYR A 1 192 ? -7.374 19.032 -20.795 1.00 91.81 192 TYR A C 1
ATOM 1487 O O . TYR A 1 192 ? -6.162 19.053 -21.010 1.00 91.81 192 TYR A O 1
ATOM 1495 N N . ALA A 1 193 ? -8.186 19.949 -21.325 1.00 91.75 193 ALA A N 1
ATOM 1496 C CA . ALA A 1 193 ? -7.688 21.029 -22.178 1.00 91.75 193 ALA A CA 1
ATOM 1497 C C . ALA A 1 193 ? -6.724 21.953 -21.414 1.00 91.75 193 ALA A C 1
ATOM 1499 O O . ALA A 1 193 ? -5.646 22.272 -21.916 1.00 91.75 193 ALA A O 1
ATOM 1500 N N . ASP A 1 194 ? -7.071 22.298 -20.175 1.00 94.69 194 ASP A N 1
ATOM 1501 C CA . ASP A 1 194 ? -6.272 23.186 -19.336 1.00 94.69 194 ASP A CA 1
ATOM 1502 C C . ASP A 1 194 ? -4.957 22.516 -18.930 1.00 94.69 194 ASP A C 1
ATOM 1504 O O . ASP A 1 194 ? -3.883 23.084 -19.143 1.00 94.69 194 ASP A O 1
ATOM 1508 N N . LEU A 1 195 ? -5.010 21.257 -18.480 1.00 94.19 195 LEU A N 1
ATOM 1509 C CA . LEU A 1 195 ? -3.819 20.473 -18.144 1.00 94.19 195 LEU A CA 1
ATOM 1510 C C . LEU A 1 195 ? -2.871 20.351 -19.338 1.00 94.19 195 LEU A C 1
ATOM 1512 O O . LEU A 1 195 ? -1.663 20.503 -19.195 1.00 94.19 195 LEU A O 1
ATOM 1516 N N . THR A 1 196 ? -3.393 20.107 -20.536 1.00 93.25 196 THR A N 1
ATOM 1517 C CA . THR A 1 196 ? -2.560 19.903 -21.733 1.00 93.25 196 THR A CA 1
ATOM 1518 C C . THR A 1 196 ? -2.028 21.202 -22.339 1.00 93.25 196 THR A C 1
ATOM 1520 O O . THR A 1 196 ? -1.102 21.163 -23.155 1.00 93.25 196 THR A O 1
ATOM 1523 N N . SER A 1 197 ? -2.553 22.347 -21.894 1.00 93.38 197 SER A N 1
ATOM 1524 C CA . SER A 1 197 ? -2.053 23.683 -22.225 1.00 93.38 197 SER A CA 1
ATOM 1525 C C . SER A 1 197 ? -0.874 24.143 -21.354 1.00 93.38 197 SER A C 1
ATOM 1527 O O . SER A 1 197 ? -0.230 25.141 -21.687 1.00 93.38 197 SER A O 1
ATOM 1529 N N . LEU A 1 198 ? -0.560 23.421 -20.268 1.00 94.25 198 LEU A N 1
ATOM 1530 C CA . LEU A 1 198 ? 0.535 23.763 -19.356 1.00 94.25 198 LEU A CA 1
ATOM 1531 C C . LEU A 1 198 ? 1.902 23.792 -20.062 1.00 94.25 198 LEU A C 1
ATOM 1533 O O . LEU A 1 198 ? 2.130 23.162 -21.099 1.00 94.25 198 LEU A O 1
ATOM 1537 N N . SER A 1 199 ? 2.846 24.529 -19.465 1.00 91.25 199 SER A N 1
ATOM 1538 C CA . SER A 1 199 ? 4.174 24.742 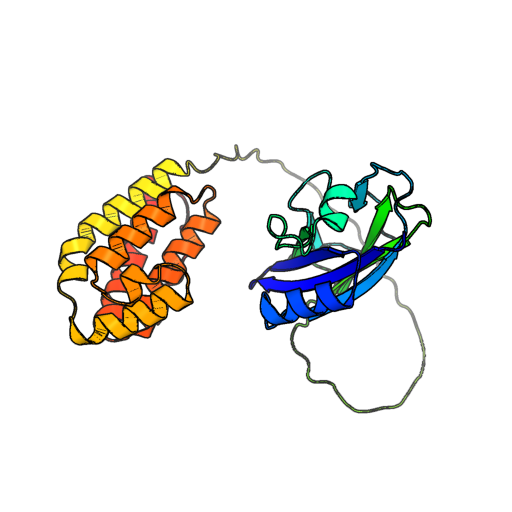-20.047 1.00 91.25 199 SER A CA 1
ATOM 1539 C C . SER A 1 199 ? 4.897 23.422 -20.303 1.00 91.25 199 SER A C 1
ATOM 1541 O O . SER A 1 199 ? 5.188 22.669 -19.373 1.00 91.25 199 SER A O 1
ATOM 1543 N N . LYS A 1 200 ? 5.260 23.174 -21.565 1.00 92.38 200 LYS A N 1
ATOM 1544 C CA . LYS A 1 200 ? 5.961 21.951 -21.984 1.00 92.38 200 LYS A CA 1
ATOM 1545 C C . LYS A 1 200 ? 7.367 21.830 -21.392 1.00 92.38 200 LYS A C 1
ATOM 1547 O O . LYS A 1 200 ? 7.886 20.722 -21.309 1.00 92.38 200 LYS A O 1
ATOM 1552 N N . GLU A 1 201 ? 7.969 22.941 -20.969 1.00 92.75 201 GLU A N 1
ATOM 1553 C CA . GLU A 1 201 ? 9.335 22.970 -20.431 1.00 92.75 201 GLU A CA 1
ATOM 1554 C C . GLU A 1 201 ? 9.460 22.228 -19.095 1.00 92.75 201 GLU A C 1
ATOM 1556 O O . GLU A 1 201 ? 10.496 21.628 -18.826 1.00 92.75 201 GLU A O 1
ATOM 1561 N N . ALA A 1 202 ? 8.397 22.215 -18.286 1.00 93.06 202 ALA A N 1
ATOM 1562 C CA . ALA A 1 202 ? 8.383 21.556 -16.979 1.00 93.06 202 ALA A CA 1
ATOM 1563 C C . ALA A 1 202 ? 7.835 20.114 -17.018 1.00 93.06 202 ALA A C 1
ATOM 1565 O O . ALA A 1 202 ? 7.811 19.428 -15.998 1.00 93.06 202 ALA A O 1
ATOM 1566 N N . VAL A 1 203 ? 7.429 19.621 -18.194 1.00 95.50 203 VAL A N 1
ATOM 1567 C CA . VAL A 1 203 ? 6.908 18.254 -18.370 1.00 95.50 203 VAL A CA 1
ATOM 1568 C C . VAL A 1 203 ? 7.921 17.171 -17.968 1.00 95.50 203 VAL A C 1
ATOM 1570 O O . VAL A 1 203 ? 7.491 16.192 -17.357 1.00 95.50 203 VAL A O 1
ATOM 1573 N N . PRO A 1 204 ? 9.236 17.302 -18.246 1.00 95.88 204 PRO A N 1
ATOM 1574 C CA . PRO A 1 204 ? 10.220 16.340 -17.752 1.00 95.88 204 PRO A CA 1
ATOM 1575 C C . PRO A 1 204 ? 10.294 16.286 -16.218 1.00 95.88 204 PRO A C 1
ATOM 1577 O O . PRO A 1 204 ? 10.289 15.192 -15.663 1.00 95.88 204 PRO A O 1
ATOM 1580 N N . ASP A 1 205 ? 10.271 17.439 -15.532 1.00 95.50 205 ASP A N 1
ATOM 1581 C CA . ASP A 1 205 ? 10.275 17.484 -14.057 1.00 95.50 205 ASP A CA 1
ATOM 1582 C C . ASP A 1 205 ? 9.003 16.847 -13.478 1.00 95.50 205 ASP A C 1
ATOM 1584 O O . ASP A 1 205 ? 9.064 16.043 -12.547 1.00 95.50 205 ASP A O 1
ATOM 1588 N N . LEU A 1 206 ? 7.842 17.125 -14.084 1.00 96.75 206 LEU A N 1
ATOM 1589 C CA . LEU A 1 206 ? 6.598 16.446 -13.725 1.00 96.75 206 LEU A CA 1
ATOM 1590 C C . LEU A 1 206 ? 6.719 14.923 -13.901 1.00 96.75 206 LEU A C 1
ATOM 1592 O O . LEU A 1 206 ? 6.291 14.163 -13.031 1.00 96.75 206 LEU A O 1
ATOM 1596 N N . ALA A 1 207 ? 7.278 14.466 -15.021 1.00 95.38 207 ALA A N 1
ATOM 1597 C CA . ALA A 1 207 ? 7.418 13.044 -15.309 1.00 95.38 207 ALA A CA 1
ATOM 1598 C C . ALA A 1 207 ? 8.345 12.343 -14.307 1.00 95.38 207 ALA A C 1
ATOM 1600 O O . ALA A 1 207 ? 8.006 11.263 -13.827 1.00 95.38 207 ALA A O 1
ATOM 1601 N N . ASP A 1 208 ? 9.457 12.967 -13.918 1.00 93.69 208 ASP A N 1
ATOM 1602 C CA . ASP A 1 208 ? 10.347 12.427 -12.886 1.00 93.69 208 ASP A CA 1
ATOM 1603 C C . ASP A 1 208 ? 9.627 12.257 -11.539 1.00 93.69 208 ASP A C 1
ATOM 1605 O O . ASP A 1 208 ? 9.768 11.218 -10.884 1.00 93.69 208 ASP A O 1
ATOM 1609 N N . ARG A 1 209 ? 8.783 13.222 -11.153 1.00 96.12 209 ARG A N 1
ATOM 1610 C CA . ARG A 1 209 ? 7.974 13.160 -9.921 1.00 96.12 209 ARG A CA 1
ATOM 1611 C C . ARG A 1 209 ? 6.894 12.083 -9.988 1.00 96.12 209 ARG A C 1
ATOM 1613 O O . ARG A 1 209 ? 6.774 11.271 -9.070 1.00 96.12 209 ARG A O 1
ATOM 1620 N N . LEU A 1 210 ? 6.147 12.023 -11.090 1.00 93.75 210 LEU A N 1
ATOM 1621 C CA . LEU A 1 210 ? 5.136 10.985 -11.311 1.00 93.75 210 LEU A CA 1
ATOM 1622 C C . LEU A 1 210 ? 5.765 9.584 -11.319 1.00 93.75 210 LEU A C 1
ATOM 1624 O O . LEU A 1 210 ? 5.184 8.639 -10.780 1.00 93.75 210 LEU A O 1
ATOM 1628 N N . TYR A 1 211 ? 6.961 9.444 -11.894 1.00 91.00 211 TYR A N 1
ATOM 1629 C CA . TYR A 1 211 ? 7.709 8.191 -11.908 1.00 91.00 211 TYR A CA 1
ATOM 1630 C C . TYR A 1 211 ? 8.164 7.789 -10.501 1.00 91.00 211 TYR A C 1
ATOM 1632 O O . TYR A 1 211 ? 8.008 6.629 -10.118 1.00 91.00 211 TYR A O 1
ATOM 1640 N N . ALA A 1 212 ? 8.653 8.743 -9.702 1.00 90.88 212 ALA A N 1
ATOM 1641 C CA . ALA A 1 212 ? 9.019 8.509 -8.304 1.00 90.88 212 ALA A CA 1
ATOM 1642 C C . ALA A 1 212 ? 7.828 8.025 -7.457 1.00 90.88 212 ALA A C 1
ATOM 1644 O O . ALA A 1 212 ? 7.999 7.226 -6.539 1.00 90.88 212 ALA A O 1
ATOM 1645 N N . HIS A 1 213 ? 6.609 8.449 -7.798 1.00 89.50 213 HIS A N 1
ATOM 1646 C CA . HIS A 1 213 ? 5.375 7.963 -7.179 1.00 89.50 213 HIS A CA 1
ATOM 1647 C C . HIS A 1 213 ? 4.794 6.691 -7.821 1.00 89.50 213 HIS A C 1
ATOM 1649 O O . HIS A 1 213 ? 3.726 6.236 -7.401 1.00 89.50 213 HIS A O 1
ATOM 1655 N N . HIS A 1 214 ? 5.485 6.101 -8.802 1.00 90.62 214 HIS A N 1
ATOM 1656 C CA . HIS A 1 214 ? 5.051 4.932 -9.574 1.00 90.62 214 HIS A CA 1
ATOM 1657 C C . HIS A 1 214 ? 3.695 5.121 -10.272 1.00 90.62 214 HIS A C 1
ATOM 1659 O O . HIS A 1 214 ? 2.937 4.167 -10.454 1.00 90.62 214 HIS A O 1
ATOM 1665 N N . LEU A 1 215 ? 3.380 6.361 -10.648 1.00 91.19 215 LEU A N 1
ATOM 1666 C CA . LEU A 1 215 ? 2.180 6.698 -11.415 1.00 91.19 215 LEU A CA 1
ATOM 1667 C C . LEU A 1 215 ? 2.396 6.559 -12.917 1.00 91.19 215 LEU A C 1
ATOM 1669 O O . LEU A 1 215 ? 1.423 6.415 -13.651 1.00 91.19 215 LEU A O 1
ATOM 1673 N N . ILE A 1 216 ? 3.656 6.592 -13.358 1.00 92.50 216 ILE A N 1
ATOM 1674 C CA . ILE A 1 216 ? 4.029 6.351 -14.745 1.00 92.50 216 ILE A CA 1
ATOM 1675 C C . ILE A 1 216 ? 5.149 5.319 -14.867 1.00 92.50 216 ILE A C 1
ATOM 1677 O O . ILE A 1 216 ? 5.976 5.165 -13.969 1.00 92.50 216 ILE A O 1
ATOM 1681 N N . ASN A 1 217 ? 5.177 4.612 -15.996 1.00 86.75 217 ASN A N 1
ATOM 1682 C CA . ASN A 1 217 ? 6.227 3.653 -16.333 1.00 86.75 217 ASN A CA 1
ATOM 1683 C C . ASN A 1 217 ? 7.427 4.322 -17.042 1.00 86.75 217 ASN A C 1
ATOM 1685 O O . ASN A 1 217 ? 7.374 5.494 -17.421 1.00 86.75 217 ASN A O 1
ATOM 1689 N N . ASN A 1 218 ? 8.503 3.558 -17.264 1.00 89.62 218 ASN A N 1
ATOM 1690 C CA . ASN A 1 218 ? 9.721 4.050 -17.927 1.00 89.62 218 ASN A CA 1
ATOM 1691 C C . ASN A 1 218 ? 9.466 4.608 -19.336 1.00 89.62 218 ASN A C 1
ATOM 1693 O O . ASN A 1 218 ? 10.048 5.620 -19.701 1.00 89.62 218 ASN A O 1
ATOM 1697 N N . ALA A 1 219 ? 8.558 4.011 -20.114 1.00 88.31 219 ALA A N 1
ATOM 1698 C CA . ALA A 1 219 ? 8.288 4.469 -21.478 1.00 88.31 219 ALA A CA 1
ATOM 1699 C C . ALA A 1 219 ? 7.629 5.858 -21.510 1.00 88.31 219 ALA A C 1
ATOM 1701 O O . ALA A 1 219 ? 7.901 6.656 -22.409 1.00 88.31 219 ALA A O 1
ATOM 1702 N N . VAL A 1 220 ? 6.769 6.159 -20.531 1.00 91.12 220 VAL A N 1
ATOM 1703 C CA . VAL A 1 220 ? 6.188 7.500 -20.371 1.00 91.12 220 VAL A CA 1
ATOM 1704 C C . VAL A 1 220 ? 7.228 8.469 -19.815 1.00 91.12 220 VAL A C 1
ATOM 1706 O O . VAL A 1 220 ? 7.286 9.601 -20.282 1.00 91.12 220 VAL A O 1
ATOM 1709 N N . LYS A 1 221 ? 8.081 8.028 -18.884 1.00 93.38 221 LYS A N 1
ATOM 1710 C CA . LYS A 1 221 ? 9.165 8.846 -18.327 1.00 93.38 221 LYS A CA 1
ATOM 1711 C C . LYS A 1 221 ? 10.177 9.289 -19.392 1.00 93.38 221 LYS A C 1
ATOM 1713 O O . LYS A 1 221 ? 10.527 10.462 -19.441 1.00 93.38 221 LYS A O 1
ATOM 1718 N N . ASP A 1 222 ? 10.606 8.373 -20.259 1.00 90.00 222 ASP A N 1
ATOM 1719 C CA . ASP A 1 222 ? 11.646 8.620 -21.268 1.00 90.00 222 ASP A CA 1
ATOM 1720 C C . ASP A 1 222 ? 11.155 9.495 -22.437 1.00 90.00 222 ASP A C 1
ATOM 1722 O O . ASP A 1 222 ? 11.951 10.108 -23.148 1.00 90.00 222 ASP A O 1
ATOM 1726 N N . ASN A 1 223 ? 9.838 9.565 -22.655 1.00 93.69 223 ASN A N 1
ATOM 1727 C CA . ASN A 1 223 ? 9.222 10.416 -23.674 1.00 93.69 223 ASN A CA 1
ATOM 1728 C C . ASN A 1 223 ? 7.916 11.041 -23.145 1.00 93.69 223 ASN A C 1
ATOM 1730 O O . ASN A 1 223 ? 6.817 10.623 -23.561 1.00 93.69 223 ASN A O 1
ATOM 1734 N N . PRO A 1 224 ? 8.024 12.016 -22.223 1.00 95.00 224 PRO A N 1
ATOM 1735 C CA . PRO A 1 224 ? 6.896 12.472 -21.436 1.00 95.00 224 PRO A CA 1
ATOM 1736 C C . PRO A 1 224 ? 6.033 13.481 -22.186 1.00 95.00 224 PRO A C 1
ATOM 1738 O O . PRO A 1 224 ? 6.492 14.323 -22.954 1.00 95.00 224 PRO A O 1
ATOM 1741 N N . SER A 1 225 ? 4.734 13.393 -21.933 1.00 95.50 225 SER A N 1
ATOM 1742 C CA . SER A 1 225 ? 3.747 14.399 -22.316 1.00 95.50 225 SER A CA 1
ATOM 1743 C C . SER A 1 225 ? 2.610 14.341 -21.310 1.00 95.50 225 SER A C 1
ATOM 1745 O O . SER A 1 225 ? 2.324 13.262 -20.787 1.00 95.50 225 SER A O 1
ATOM 1747 N N . ILE A 1 226 ? 1.934 15.464 -21.085 1.00 95.00 226 ILE A N 1
ATOM 1748 C CA . ILE A 1 226 ? 0.830 15.532 -20.121 1.00 95.00 226 ILE A CA 1
ATOM 1749 C C . ILE A 1 226 ? -0.265 14.515 -20.474 1.00 95.00 226 ILE A C 1
ATOM 1751 O O . ILE A 1 226 ? -0.722 13.797 -19.592 1.00 95.00 226 ILE A O 1
ATOM 1755 N N . ASN A 1 227 ? -0.576 14.344 -21.765 1.00 95.25 227 ASN A N 1
ATOM 1756 C CA . ASN A 1 227 ? -1.522 13.328 -22.248 1.00 95.25 227 ASN A CA 1
ATOM 1757 C C . ASN A 1 227 ? -1.138 11.921 -21.788 1.00 95.25 227 ASN A C 1
ATOM 1759 O O . ASN A 1 227 ? -1.944 11.241 -21.168 1.00 95.25 227 ASN A O 1
ATOM 1763 N N . LYS A 1 228 ? 0.109 11.501 -22.041 1.00 95.00 228 LYS A N 1
ATOM 1764 C CA . LYS A 1 228 ? 0.582 10.165 -21.649 1.00 95.00 228 LYS A CA 1
ATOM 1765 C C . LYS A 1 228 ? 0.566 9.970 -20.132 1.00 95.00 228 LYS A C 1
ATOM 1767 O O . LYS A 1 228 ? 0.231 8.886 -19.669 1.00 95.00 228 LYS A O 1
ATOM 1772 N N . CYS A 1 229 ? 0.907 11.006 -19.365 1.00 94.62 229 CYS A N 1
ATOM 1773 C CA . CYS A 1 229 ? 0.831 10.965 -17.905 1.00 94.62 229 CYS A CA 1
ATOM 1774 C C . CYS A 1 229 ? -0.615 10.783 -17.418 1.00 94.62 229 CYS A C 1
ATOM 1776 O O . CYS A 1 229 ? -0.868 9.974 -16.528 1.00 94.62 229 CYS A O 1
ATOM 1778 N N . ILE A 1 230 ? -1.564 11.502 -18.025 1.00 95.56 230 ILE A N 1
ATOM 1779 C CA . ILE A 1 230 ? -2.997 11.379 -17.737 1.00 95.56 230 ILE A CA 1
ATOM 1780 C C . ILE A 1 230 ? -3.516 9.989 -18.129 1.00 95.56 230 ILE A C 1
ATOM 1782 O O . ILE A 1 230 ? -4.224 9.358 -17.346 1.00 95.56 230 ILE A O 1
ATOM 1786 N N . ASP A 1 231 ? -3.155 9.483 -19.306 1.00 92.25 231 ASP A N 1
ATOM 1787 C CA . ASP A 1 231 ? -3.612 8.177 -19.790 1.00 92.25 231 ASP A CA 1
ATOM 1788 C C . ASP A 1 231 ? -3.133 7.038 -18.878 1.00 92.25 231 ASP A C 1
ATOM 1790 O O . ASP A 1 231 ? -3.916 6.161 -18.509 1.00 92.25 231 ASP A O 1
ATOM 1794 N N . GLU A 1 232 ? -1.878 7.092 -18.431 1.00 94.12 232 GLU A N 1
ATOM 1795 C CA . GLU A 1 232 ? -1.305 6.116 -17.501 1.00 94.12 232 GLU A CA 1
ATOM 1796 C C . GLU A 1 232 ? -1.942 6.221 -16.100 1.00 94.12 232 GLU A C 1
ATOM 1798 O O . GLU A 1 232 ? -2.265 5.205 -15.471 1.00 94.12 232 GLU A O 1
ATOM 1803 N N . PHE A 1 233 ? -2.228 7.444 -15.630 1.00 95.69 233 PHE A N 1
ATOM 1804 C CA . PHE A 1 233 ? -3.000 7.673 -14.405 1.00 95.69 233 PHE A CA 1
ATOM 1805 C C . PHE A 1 233 ? -4.396 7.034 -14.486 1.00 95.69 233 PHE A C 1
ATOM 1807 O O . PHE A 1 233 ? -4.819 6.354 -13.546 1.00 95.69 233 PHE A O 1
ATOM 1814 N N . ARG A 1 234 ? -5.106 7.201 -15.609 1.00 94.00 234 ARG A N 1
ATOM 1815 C CA . ARG A 1 234 ? -6.441 6.613 -15.823 1.00 94.00 234 ARG A CA 1
ATOM 1816 C C . ARG A 1 234 ? -6.376 5.093 -15.893 1.00 94.00 234 ARG A C 1
ATOM 1818 O O . ARG A 1 234 ? -7.173 4.421 -15.237 1.00 94.00 234 ARG A O 1
ATOM 1825 N N . ALA A 1 235 ? -5.413 4.552 -16.636 1.00 90.12 235 ALA A N 1
ATOM 1826 C CA . ALA A 1 235 ? -5.206 3.113 -16.753 1.00 90.12 235 ALA A CA 1
ATOM 1827 C C . ALA A 1 235 ? -4.965 2.474 -15.378 1.00 90.12 235 ALA A C 1
ATOM 1829 O O . ALA A 1 235 ? -5.585 1.468 -15.035 1.00 90.12 235 ALA A O 1
ATOM 1830 N N . SER A 1 236 ? -4.129 3.100 -14.549 1.00 88.88 236 SER A N 1
ATOM 1831 C CA . SER A 1 236 ? -3.831 2.621 -13.197 1.00 88.88 236 SER A CA 1
ATOM 1832 C C . SER A 1 236 ? -4.987 2.813 -12.202 1.00 88.88 236 SER A C 1
ATOM 1834 O O . SER A 1 236 ? -5.150 1.984 -11.299 1.00 88.88 236 SER A O 1
ATOM 1836 N N . LEU A 1 237 ? -5.839 3.831 -12.379 1.00 92.38 237 LEU A N 1
ATOM 1837 C CA . LEU A 1 237 ? -7.030 4.063 -11.552 1.00 92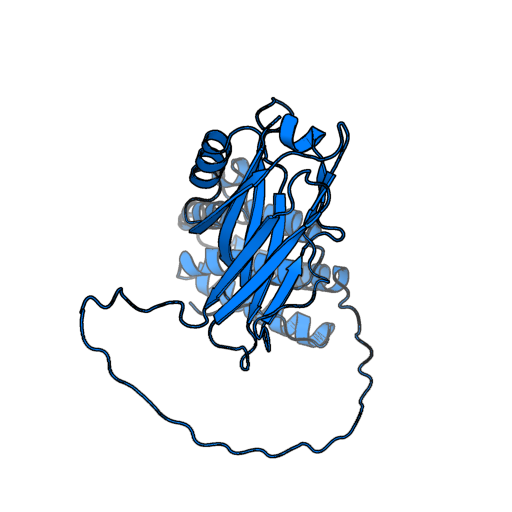.38 237 LEU A CA 1
ATOM 1838 C C . LEU A 1 237 ? -8.071 2.932 -11.678 1.00 92.38 237 LEU A C 1
ATOM 1840 O O . LEU A 1 237 ? -8.694 2.555 -10.682 1.00 92.38 237 LEU A O 1
ATOM 1844 N N . ILE A 1 238 ? -8.232 2.340 -12.869 1.00 90.06 238 ILE A N 1
ATOM 1845 C CA . ILE A 1 238 ? -9.206 1.258 -13.129 1.00 90.06 238 ILE A CA 1
ATOM 1846 C C . ILE A 1 238 ? -8.983 0.055 -12.197 1.00 90.06 238 ILE A C 1
ATOM 1848 O O . ILE A 1 238 ? -9.947 -0.571 -11.743 1.00 90.06 238 ILE A O 1
ATOM 1852 N N . PHE A 1 239 ? -7.722 -0.233 -11.861 1.00 87.94 239 PHE A N 1
ATOM 1853 C CA . PHE A 1 239 ? -7.332 -1.367 -11.021 1.00 87.94 239 PHE A CA 1
ATOM 1854 C C . PHE A 1 239 ? -7.488 -1.119 -9.514 1.00 87.94 239 PHE A C 1
ATOM 1856 O O . PHE A 1 239 ? -7.365 -2.062 -8.728 1.00 87.94 239 PHE A O 1
ATOM 1863 N N . LYS A 1 240 ? -7.776 0.116 -9.080 1.00 89.50 240 LYS A N 1
ATOM 1864 C CA . LYS A 1 240 ? -8.011 0.429 -7.663 1.00 89.50 240 LYS A CA 1
ATOM 1865 C C . LYS A 1 240 ? -9.385 -0.104 -7.251 1.00 89.50 240 LYS A C 1
ATOM 1867 O O . LYS A 1 240 ? -10.396 0.185 -7.890 1.00 89.50 240 LYS A O 1
ATOM 1872 N N . LYS A 1 241 ? -9.428 -0.903 -6.181 1.00 89.38 241 LYS A N 1
ATOM 1873 C CA . LYS A 1 241 ? -10.648 -1.605 -5.730 1.00 89.38 241 LYS A CA 1
ATOM 1874 C C . LYS A 1 241 ? -11.243 -1.038 -4.446 1.00 89.38 241 LYS A C 1
ATOM 1876 O O . LYS A 1 241 ? -12.318 -1.463 -4.043 1.00 89.38 241 LYS A O 1
ATOM 1881 N N . LYS A 1 242 ? -10.539 -0.122 -3.779 1.00 89.44 242 LYS A N 1
ATOM 1882 C CA . LYS A 1 242 ? -10.970 0.478 -2.513 1.00 89.44 242 LYS A CA 1
ATOM 1883 C C . LYS A 1 242 ? -10.842 1.996 -2.582 1.00 89.44 242 LYS A C 1
ATOM 1885 O O . LYS A 1 242 ? -9.889 2.497 -3.175 1.00 89.44 242 LYS A O 1
ATOM 1890 N N . LEU A 1 243 ? -11.747 2.705 -1.910 1.00 87.50 243 LEU A N 1
ATOM 1891 C CA . LEU A 1 243 ? -11.740 4.169 -1.842 1.00 87.50 243 LEU A CA 1
ATOM 1892 C C . LEU A 1 243 ? -10.389 4.756 -1.369 1.00 87.50 243 LEU A C 1
ATOM 1894 O O . LEU A 1 243 ? -9.889 5.647 -2.052 1.00 87.50 243 LEU A O 1
ATOM 1898 N N . PRO A 1 244 ? -9.724 4.235 -0.313 1.00 88.44 244 PRO A N 1
ATOM 1899 C CA . PRO A 1 244 ? -8.425 4.769 0.109 1.00 88.44 244 PRO A CA 1
ATOM 1900 C C . PRO A 1 244 ? -7.333 4.632 -0.957 1.00 88.44 244 PRO A C 1
ATOM 1902 O O . PRO A 1 244 ? -6.484 5.502 -1.085 1.00 88.44 244 PRO A O 1
ATOM 1905 N N . GLN A 1 245 ? -7.381 3.575 -1.778 1.00 90.00 245 GLN A N 1
ATOM 1906 C CA . GLN A 1 245 ? -6.430 3.401 -2.878 1.00 90.00 245 GLN A CA 1
ATOM 1907 C C . GLN A 1 245 ? -6.637 4.445 -3.979 1.00 90.00 245 GLN A C 1
ATOM 1909 O O . GLN A 1 245 ? -5.677 4.826 -4.637 1.00 90.00 245 GLN A O 1
ATOM 1914 N N . MET A 1 246 ? -7.879 4.881 -4.207 1.00 92.31 246 MET A N 1
ATOM 1915 C CA . MET A 1 246 ? -8.194 5.949 -5.161 1.00 92.31 246 MET A CA 1
ATOM 1916 C C . MET A 1 246 ? -7.768 7.305 -4.624 1.00 92.31 246 MET A C 1
ATOM 1918 O O . MET A 1 246 ? -7.164 8.071 -5.361 1.00 92.31 246 MET A O 1
ATOM 1922 N N . GLN A 1 247 ? -8.025 7.564 -3.339 1.00 93.69 247 GLN A N 1
ATOM 1923 C CA . GLN A 1 247 ? -7.572 8.773 -2.651 1.00 93.69 247 GLN A CA 1
ATOM 1924 C C . GLN A 1 247 ? -6.047 8.885 -2.695 1.00 93.69 247 GLN A C 1
ATOM 1926 O O . GLN A 1 247 ? -5.532 9.903 -3.135 1.00 93.69 247 GLN A O 1
ATOM 1931 N N . GLU A 1 248 ? -5.319 7.820 -2.350 1.00 93.06 248 GLU A N 1
ATOM 1932 C CA . GLU A 1 248 ? -3.854 7.786 -2.437 1.00 93.06 248 GLU A CA 1
ATOM 1933 C C . GLU A 1 248 ? -3.357 7.993 -3.878 1.00 93.06 248 GLU A C 1
ATOM 1935 O O . GLU A 1 248 ? -2.382 8.707 -4.111 1.00 93.06 248 GLU A O 1
ATOM 1940 N N . HIS A 1 249 ? -4.028 7.379 -4.856 1.00 94.69 249 HIS A N 1
ATOM 1941 C CA . HIS A 1 249 ? -3.676 7.501 -6.271 1.00 94.69 249 HIS A CA 1
ATOM 1942 C C . HIS A 1 249 ? -3.857 8.933 -6.788 1.00 94.69 249 HIS A C 1
ATOM 1944 O O . HIS A 1 249 ? -2.937 9.487 -7.387 1.00 94.69 249 HIS A O 1
ATOM 1950 N N . CYS A 1 250 ? -5.004 9.553 -6.497 1.00 96.44 250 CYS A N 1
ATOM 1951 C CA . CYS A 1 250 ? -5.282 10.958 -6.790 1.00 96.44 250 CYS A CA 1
ATOM 1952 C C . CYS A 1 250 ? -4.309 11.881 -6.048 1.00 96.44 250 CYS A C 1
ATOM 1954 O O . CYS A 1 250 ? -3.736 12.771 -6.665 1.00 96.44 250 CYS A O 1
ATOM 1956 N N . GLN A 1 251 ? -4.046 11.629 -4.763 1.00 97.12 251 GLN A N 1
ATOM 1957 C CA . GLN A 1 251 ? -3.125 12.430 -3.956 1.00 97.12 251 GLN A CA 1
ATOM 1958 C C . GLN A 1 251 ? -1.731 12.485 -4.573 1.00 97.12 251 GLN A C 1
ATOM 1960 O O . GLN A 1 251 ? -1.185 13.566 -4.763 1.00 97.12 251 GLN A O 1
ATOM 1965 N N . LYS A 1 252 ? -1.150 11.327 -4.910 1.00 95.88 252 LYS A N 1
ATOM 1966 C CA . LYS A 1 252 ? 0.186 11.264 -5.519 1.00 95.88 252 LYS A CA 1
ATOM 1967 C C . LYS A 1 252 ? 0.236 12.022 -6.843 1.00 95.88 252 LYS A C 1
ATOM 1969 O O . LYS A 1 252 ? 1.248 12.654 -7.146 1.00 95.88 252 LYS A O 1
ATOM 1974 N N . PHE A 1 253 ? -0.847 11.965 -7.618 1.00 97.12 253 PHE A N 1
ATOM 1975 C CA . PHE A 1 253 ? -0.946 12.678 -8.885 1.00 97.12 253 PHE A CA 1
ATOM 1976 C C . PHE A 1 253 ? -0.920 14.189 -8.649 1.00 97.12 253 PHE A C 1
ATOM 1978 O O . PHE A 1 253 ? -0.051 14.865 -9.190 1.00 97.12 253 PHE A O 1
ATOM 1985 N N . LEU A 1 254 ? -1.770 14.700 -7.755 1.00 97.44 254 LEU A N 1
ATOM 1986 C CA . LEU A 1 254 ? -1.813 16.125 -7.416 1.00 97.44 254 LEU A CA 1
ATOM 1987 C C . LEU A 1 254 ? -0.496 16.615 -6.804 1.00 97.44 254 LEU A C 1
ATOM 1989 O O . LEU A 1 254 ? 0.060 17.607 -7.264 1.00 97.44 254 LEU A O 1
ATOM 1993 N N . SER A 1 255 ? 0.064 15.884 -5.838 1.00 95.31 255 SER A N 1
ATOM 1994 C CA . SER A 1 255 ? 1.336 16.242 -5.199 1.00 95.31 255 SER A CA 1
ATOM 1995 C C . SER A 1 255 ? 2.499 16.309 -6.193 1.00 95.31 255 SER A C 1
ATOM 1997 O O . SER A 1 255 ? 3.394 17.138 -6.031 1.00 95.31 255 SER A O 1
ATOM 1999 N N . SER A 1 256 ? 2.477 15.491 -7.251 1.00 96.38 256 SER A N 1
ATOM 2000 C CA . SER A 1 256 ? 3.493 15.553 -8.308 1.00 96.38 256 SER A CA 1
ATOM 2001 C C . SER A 1 256 ? 3.431 16.872 -9.075 1.00 96.38 256 SER A C 1
ATOM 2003 O O . SER A 1 256 ? 4.475 17.458 -9.340 1.00 96.38 256 SER A O 1
ATOM 2005 N N . PHE A 1 257 ? 2.229 17.358 -9.392 1.00 95.69 257 PHE A N 1
ATOM 2006 C CA . PHE A 1 257 ? 2.023 18.646 -10.057 1.00 95.69 257 PHE A CA 1
ATOM 2007 C C . PHE A 1 257 ? 2.329 19.827 -9.124 1.00 95.69 257 PHE A C 1
ATOM 2009 O O . PHE A 1 257 ? 3.043 20.747 -9.517 1.00 95.69 257 PHE A O 1
ATOM 2016 N N . ILE A 1 258 ? 1.870 19.774 -7.870 1.00 94.75 258 ILE A N 1
ATOM 2017 C CA . ILE A 1 258 ? 2.148 20.799 -6.850 1.00 94.75 258 ILE A CA 1
ATOM 2018 C C . ILE A 1 258 ? 3.653 21.016 -6.690 1.00 94.75 258 ILE A C 1
ATOM 2020 O O . ILE A 1 258 ? 4.132 22.151 -6.690 1.00 94.75 258 ILE A O 1
ATOM 2024 N N . ALA A 1 259 ? 4.424 19.932 -6.644 1.00 94.12 259 ALA A N 1
ATOM 2025 C CA . ALA A 1 259 ? 5.859 20.017 -6.428 1.00 94.12 259 ALA A CA 1
ATOM 2026 C C . ALA A 1 259 ? 6.646 20.618 -7.617 1.00 94.12 259 ALA A C 1
ATOM 2028 O O . ALA A 1 259 ? 7.770 21.078 -7.407 1.00 94.12 259 ALA A O 1
ATOM 2029 N N . VAL A 1 260 ? 6.066 20.670 -8.827 1.00 93.69 260 VAL A N 1
ATOM 2030 C CA . VAL A 1 260 ? 6.619 21.405 -9.989 1.00 93.69 260 VAL A CA 1
ATOM 2031 C C . VAL A 1 260 ? 6.475 22.924 -9.809 1.00 93.69 260 VAL A C 1
ATOM 2033 O O . VAL A 1 260 ? 7.302 23.686 -10.313 1.00 93.69 260 VAL A O 1
ATOM 2036 N N . LYS A 1 261 ? 5.493 23.364 -9.007 1.00 90.81 261 LYS A N 1
ATOM 2037 C CA . LYS A 1 261 ? 5.148 24.768 -8.717 1.00 90.81 261 LYS A CA 1
ATOM 2038 C C . LYS A 1 261 ? 4.573 25.525 -9.923 1.00 90.81 261 LYS A C 1
ATOM 2040 O O . LYS A 1 261 ? 4.423 24.995 -11.023 1.00 90.81 261 LYS A O 1
ATOM 2045 N N . GLY A 1 262 ? 4.223 26.793 -9.697 1.00 92.69 262 GLY A N 1
ATOM 2046 C CA . GLY A 1 262 ? 3.635 27.664 -10.716 1.00 92.69 262 GLY A CA 1
ATOM 2047 C C . GLY A 1 262 ? 2.299 27.123 -11.220 1.00 92.69 262 GLY A C 1
ATOM 2048 O O . GLY A 1 262 ? 1.536 26.547 -10.450 1.00 92.69 262 GLY A O 1
ATOM 2049 N N . SER A 1 263 ? 2.056 27.235 -12.528 1.00 94.06 263 SER A N 1
ATOM 2050 C CA . SER A 1 263 ? 0.785 26.822 -13.137 1.00 94.06 263 SER A CA 1
ATOM 2051 C C . SER A 1 263 ? 0.446 25.340 -12.952 1.00 94.06 263 SER A C 1
ATOM 2053 O O . SER A 1 263 ? -0.724 24.978 -13.002 1.00 94.06 263 SER A O 1
ATOM 2055 N N . TYR A 1 264 ? 1.439 24.478 -12.707 1.00 94.94 264 TYR A N 1
ATOM 2056 C CA . TYR A 1 264 ? 1.196 23.073 -12.377 1.00 94.94 264 TYR A CA 1
ATOM 2057 C C . TYR A 1 264 ? 0.567 22.916 -10.990 1.00 94.94 264 TYR A C 1
ATOM 2059 O O . TYR A 1 264 ? -0.350 22.114 -10.833 1.00 94.94 264 TYR A O 1
ATOM 2067 N N . ALA A 1 265 ? 1.022 23.692 -10.003 1.00 94.94 265 ALA A N 1
ATOM 2068 C CA . ALA A 1 265 ? 0.435 23.676 -8.669 1.00 94.94 265 ALA A CA 1
ATOM 2069 C C . ALA A 1 265 ? -0.986 24.239 -8.684 1.00 94.94 265 ALA A C 1
ATOM 2071 O O . ALA A 1 265 ? -1.887 23.598 -8.152 1.00 94.94 265 ALA A O 1
ATOM 2072 N N . ASP A 1 266 ? -1.202 25.362 -9.372 1.00 94.75 266 ASP A N 1
ATOM 2073 C CA . ASP A 1 266 ? -2.532 25.964 -9.501 1.00 94.75 266 ASP A CA 1
ATOM 2074 C C . ASP A 1 266 ? -3.523 24.994 -10.168 1.00 94.75 266 ASP A C 1
ATOM 2076 O O . ASP A 1 266 ? -4.632 24.794 -9.674 1.00 94.75 266 ASP A O 1
ATOM 2080 N N . ALA A 1 267 ? -3.101 24.318 -11.245 1.00 95.19 267 ALA A N 1
ATOM 2081 C CA . ALA A 1 267 ? -3.924 23.319 -11.925 1.00 95.19 267 ALA A CA 1
ATOM 2082 C C . ALA A 1 267 ? -4.238 22.103 -11.036 1.00 95.19 267 ALA A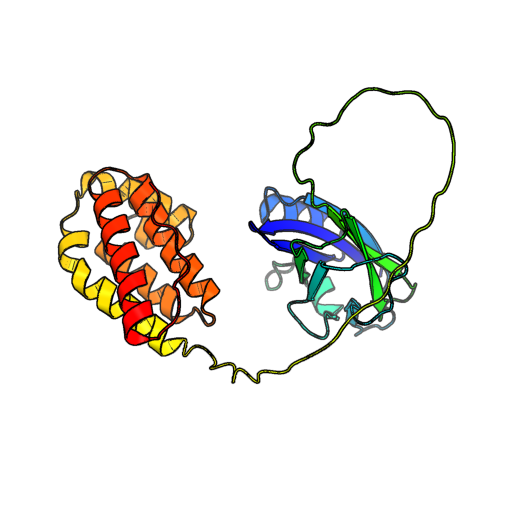 C 1
ATOM 2084 O O . ALA A 1 267 ? -5.343 21.568 -11.087 1.00 95.19 267 ALA A O 1
ATOM 2085 N N . ALA A 1 268 ? -3.287 21.661 -10.209 1.00 96.06 268 ALA A N 1
ATOM 2086 C CA . ALA A 1 268 ? -3.505 20.553 -9.284 1.00 96.06 268 ALA A CA 1
ATOM 2087 C C . ALA A 1 268 ? -4.456 20.912 -8.141 1.00 96.06 268 ALA A C 1
ATOM 2089 O O . ALA A 1 268 ? -5.287 20.090 -7.762 1.00 96.06 268 ALA A O 1
ATOM 2090 N N . ILE A 1 269 ? -4.348 22.128 -7.605 1.00 95.00 269 ILE A N 1
ATOM 2091 C CA . ILE A 1 269 ? -5.252 22.622 -6.565 1.00 95.00 269 ILE A CA 1
ATOM 2092 C C . ILE A 1 269 ? -6.675 22.677 -7.122 1.00 95.00 269 ILE A C 1
ATOM 2094 O O . ILE A 1 269 ? -7.556 22.039 -6.553 1.00 95.00 269 ILE A O 1
ATOM 2098 N N . ALA A 1 270 ? -6.872 23.315 -8.281 1.00 96.19 270 ALA A N 1
ATOM 2099 C CA . ALA A 1 270 ? -8.183 23.406 -8.926 1.00 96.19 270 ALA A CA 1
ATOM 2100 C C . ALA A 1 270 ? -8.785 22.020 -9.230 1.00 96.19 270 ALA A C 1
ATOM 2102 O O . ALA A 1 270 ? -9.939 21.750 -8.904 1.00 96.19 270 ALA A O 1
ATOM 2103 N N . LEU A 1 271 ? -7.991 21.098 -9.787 1.00 97.44 271 LEU A N 1
ATOM 2104 C CA . LEU A 1 271 ? -8.438 19.727 -10.050 1.00 97.44 271 LEU A CA 1
ATOM 2105 C C . LEU A 1 271 ? -8.813 18.977 -8.758 1.00 97.44 271 LEU A C 1
ATOM 2107 O O . LEU A 1 271 ? -9.784 18.219 -8.731 1.00 97.44 271 LEU A O 1
ATOM 2111 N N . GLY A 1 272 ? -8.028 19.155 -7.694 1.00 96.56 272 GLY A N 1
ATOM 2112 C CA . GLY A 1 272 ? -8.275 18.529 -6.398 1.00 96.56 272 GLY A CA 1
ATOM 2113 C C . GLY A 1 272 ? -9.540 19.050 -5.718 1.00 96.56 272 GLY A C 1
ATOM 2114 O O . GLY A 1 272 ? -10.315 18.247 -5.197 1.00 96.56 272 GLY A O 1
ATOM 2115 N N . GLU A 1 273 ? -9.773 20.363 -5.762 1.00 96.25 273 GLU A N 1
ATOM 2116 C CA . GLU A 1 273 ? -11.003 21.002 -5.279 1.00 96.25 273 GLU A CA 1
ATOM 2117 C C . GLU A 1 273 ? -12.231 20.447 -6.006 1.00 96.25 273 GLU A C 1
ATOM 2119 O O . GLU A 1 273 ? -13.160 19.963 -5.352 1.00 96.25 273 GLU A O 1
ATOM 2124 N N . ASP A 1 274 ? -12.182 20.384 -7.338 1.00 97.00 274 ASP A N 1
ATOM 2125 C CA . ASP A 1 274 ? -13.287 19.875 -8.152 1.00 97.00 274 ASP A CA 1
ATOM 2126 C C . ASP A 1 274 ? -13.555 18.382 -7.911 1.00 97.00 274 ASP A C 1
ATOM 2128 O O . ASP A 1 274 ? -14.711 17.953 -7.878 1.00 97.00 274 ASP A O 1
ATOM 2132 N N . TRP A 1 275 ? -12.523 17.562 -7.668 1.00 97.56 275 TRP A N 1
ATOM 2133 C CA . TRP A 1 275 ? -12.721 16.168 -7.249 1.00 97.56 275 TRP A CA 1
ATOM 2134 C C . TRP A 1 275 ? -13.411 16.059 -5.888 1.00 97.56 275 TRP A C 1
ATOM 2136 O O . TRP A 1 275 ? -14.317 15.233 -5.726 1.00 97.56 275 TRP A O 1
ATOM 2146 N N . ILE A 1 276 ? -12.995 16.863 -4.904 1.00 95.62 276 ILE A N 1
ATOM 2147 C CA . ILE A 1 276 ? -13.607 16.880 -3.569 1.00 95.62 276 ILE A CA 1
ATOM 2148 C C . ILE A 1 276 ? -15.070 17.322 -3.663 1.00 95.62 276 ILE A C 1
ATOM 2150 O O . ILE A 1 276 ? -15.932 16.715 -3.018 1.00 95.62 276 ILE A O 1
ATOM 2154 N N . GLU A 1 277 ? -15.355 18.368 -4.437 1.00 95.88 277 GLU A N 1
ATOM 2155 C CA . GLU A 1 277 ? -16.699 18.908 -4.611 1.00 95.88 277 GLU A CA 1
ATOM 2156 C C . GLU A 1 277 ? -17.609 17.931 -5.365 1.00 95.88 277 GLU A C 1
ATOM 2158 O O . GLU A 1 277 ? -18.682 17.589 -4.860 1.00 95.88 277 GLU A O 1
ATOM 2163 N N . ALA A 1 278 ? -17.174 17.405 -6.514 1.00 95.88 278 ALA A N 1
ATOM 2164 C CA . ALA A 1 278 ? -17.978 16.493 -7.324 1.00 95.88 278 ALA A CA 1
ATOM 2165 C C . ALA A 1 278 ? -18.328 15.205 -6.563 1.00 95.88 278 ALA A C 1
ATOM 2167 O O . ALA A 1 278 ? -19.486 14.790 -6.540 1.00 95.88 278 ALA A O 1
ATOM 2168 N N . ILE A 1 279 ? -17.367 14.596 -5.856 1.00 94.38 279 ILE A N 1
ATOM 2169 C CA . ILE A 1 279 ? -17.623 13.377 -5.069 1.00 94.38 279 ILE A CA 1
ATOM 2170 C C . ILE A 1 279 ? -18.571 13.659 -3.899 1.00 94.38 279 ILE A C 1
ATOM 2172 O O . ILE A 1 279 ? -19.457 12.849 -3.615 1.00 94.38 279 ILE A O 1
ATOM 2176 N N . ARG A 1 280 ? -18.430 14.812 -3.237 1.00 92.94 280 ARG A N 1
ATOM 2177 C CA . ARG A 1 280 ? -19.339 15.225 -2.161 1.00 92.94 280 ARG A CA 1
ATOM 2178 C C . ARG A 1 280 ? -20.763 15.419 -2.678 1.00 92.94 280 ARG A C 1
ATOM 2180 O O . ARG A 1 280 ? -21.694 14.927 -2.045 1.00 92.94 280 ARG A O 1
ATOM 2187 N N . ASN A 1 281 ? -20.918 16.092 -3.815 1.00 91.94 281 ASN A N 1
ATOM 2188 C CA . ASN A 1 281 ? -22.215 16.423 -4.401 1.00 91.94 281 ASN A CA 1
ATOM 2189 C C . ASN A 1 281 ? -22.915 15.196 -5.006 1.00 91.94 281 ASN A C 1
ATOM 2191 O O . ASN A 1 281 ? -24.115 15.018 -4.807 1.00 91.94 281 ASN A O 1
ATOM 2195 N N . GLU A 1 282 ? -22.184 14.329 -5.711 1.00 93.00 282 GLU A N 1
ATOM 2196 C CA . GLU A 1 282 ? -22.769 13.174 -6.402 1.00 93.00 282 GLU A CA 1
ATOM 2197 C C . GLU A 1 282 ? -22.905 11.934 -5.515 1.00 93.00 282 GLU A C 1
ATOM 2199 O O . GLU A 1 282 ? -23.853 11.161 -5.672 1.00 93.00 282 GLU A O 1
ATOM 2204 N N . LEU A 1 283 ? -21.954 11.710 -4.601 1.00 91.56 283 LEU A N 1
ATOM 2205 C CA . LEU A 1 283 ? -21.853 10.463 -3.834 1.00 91.56 283 LEU A CA 1
ATOM 2206 C C . LEU A 1 283 ? -22.081 10.650 -2.328 1.00 91.56 283 LEU A C 1
ATOM 2208 O O . LEU A 1 283 ? -22.209 9.658 -1.610 1.00 91.56 283 LEU A O 1
ATOM 2212 N N . GLY A 1 284 ? -22.174 11.892 -1.842 1.00 86.81 284 GLY A N 1
ATOM 2213 C CA . GLY A 1 284 ? -22.611 12.204 -0.478 1.00 86.81 284 GLY A CA 1
ATOM 2214 C C . GLY A 1 284 ? -21.584 11.917 0.619 1.00 86.81 284 GLY A C 1
ATOM 2215 O O . GLY A 1 284 ? -21.958 11.823 1.788 1.00 86.81 284 GLY A O 1
ATOM 2216 N N . PHE A 1 285 ? -20.300 11.762 0.281 1.00 86.75 285 PHE A N 1
ATOM 2217 C CA . PHE A 1 285 ? -19.235 11.534 1.262 1.00 86.75 285 PHE A CA 1
ATOM 2218 C C . PHE A 1 285 ? -17.982 12.369 0.975 1.00 86.75 285 PHE A C 1
ATOM 2220 O O . PHE A 1 285 ? -17.792 12.897 -0.118 1.00 86.75 285 PHE A O 1
ATOM 2227 N N . HIS A 1 286 ? -17.110 12.491 1.979 1.00 87.88 286 HIS A N 1
ATOM 2228 C CA . HIS A 1 286 ? -15.885 13.280 1.874 1.00 87.88 286 HIS A CA 1
ATOM 2229 C C . HIS A 1 286 ? -14.768 12.520 1.144 1.00 87.88 286 HIS A C 1
ATOM 2231 O O . HIS A 1 286 ? -14.363 11.436 1.572 1.00 87.88 286 HIS A O 1
ATOM 2237 N N . PHE A 1 287 ? -14.212 13.109 0.086 1.00 92.19 287 PHE A N 1
ATOM 2238 C CA . PHE A 1 287 ? -13.012 12.589 -0.567 1.00 92.19 287 PHE A CA 1
ATOM 2239 C C . PHE A 1 287 ? -11.760 13.129 0.138 1.00 92.19 287 PHE A C 1
ATOM 2241 O O . PHE A 1 287 ? -11.521 14.329 0.155 1.00 92.19 287 PHE A O 1
ATOM 2248 N N . ASN A 1 288 ? -11.001 12.256 0.805 1.00 90.75 288 ASN A N 1
ATOM 2249 C CA . ASN A 1 288 ? -9.873 12.642 1.650 1.00 90.75 288 ASN A CA 1
ATOM 2250 C C . ASN A 1 288 ? -8.575 12.755 0.837 1.00 90.75 288 ASN A C 1
ATOM 2252 O O . ASN A 1 288 ? -7.792 11.807 0.784 1.00 90.75 288 ASN A O 1
ATOM 2256 N N . ILE A 1 289 ? -8.385 13.904 0.193 1.00 90.69 289 ILE A N 1
ATOM 2257 C CA . ILE A 1 289 ? -7.140 14.312 -0.466 1.00 90.69 289 ILE A CA 1
ATOM 2258 C C . ILE A 1 289 ? -6.757 15.717 0.028 1.00 90.69 289 ILE A C 1
ATOM 2260 O O . ILE A 1 289 ? -7.629 16.543 0.286 1.00 90.69 289 ILE A O 1
ATOM 2264 N N . SER A 1 290 ? -5.463 15.961 0.210 1.00 86.31 290 SER A N 1
ATOM 2265 C CA . SER A 1 290 ? -4.875 17.249 0.573 1.00 86.31 290 SER A CA 1
ATOM 2266 C C . SER A 1 290 ? -4.428 18.004 -0.676 1.00 86.31 290 SER A C 1
ATOM 2268 O O . SER A 1 290 ? -3.765 17.444 -1.553 1.00 86.31 290 SER A O 1
ATOM 2270 N N . ILE A 1 291 ? -4.779 19.285 -0.715 1.00 82.50 291 ILE A N 1
ATOM 2271 C CA . ILE A 1 291 ? -4.483 20.234 -1.796 1.00 82.50 291 ILE A CA 1
ATOM 2272 C C . ILE A 1 291 ? -3.542 21.354 -1.322 1.00 82.50 291 ILE A C 1
ATOM 2274 O O . ILE A 1 291 ? -3.478 22.415 -1.931 1.00 82.50 291 ILE A O 1
ATOM 2278 N N . GLU A 1 292 ? -2.821 21.139 -0.219 1.00 70.81 292 GLU A N 1
ATOM 2279 C CA . GLU A 1 292 ? -1.884 22.134 0.307 1.00 70.81 292 GLU A CA 1
ATOM 2280 C C . GLU A 1 292 ? -0.571 22.171 -0.510 1.00 70.81 292 GLU A C 1
ATOM 2282 O O . GLU A 1 292 ? -0.049 21.104 -0.859 1.00 70.81 292 GLU A O 1
ATOM 2287 N N . PRO A 1 293 ? -0.050 23.374 -0.831 1.00 56.25 293 PRO A N 1
ATOM 2288 C CA . PRO A 1 293 ? 1.180 23.562 -1.601 1.00 56.25 293 PRO A CA 1
ATOM 2289 C C . PRO A 1 293 ? 2.480 23.251 -0.843 1.00 56.25 293 PRO A C 1
ATOM 2291 O O . PRO A 1 293 ? 2.529 23.439 0.394 1.00 56.25 293 PRO A O 1
#

Sequence (293 aa):
MRYAGLIYYQEKGVEDLVTFAAARDLNALIEFIKKDFPGAERGQHVYFHFKDNDGCMELKFDTPQEKDTTGWTIDPHIKPCRLHRCDVNGFGETNYPLPPSCFISVLASPNAVPTLHYSVPLEGVADPVSLYIRRSLQRNAPPSTDPTRSTSSSNVVQELTPVSSTGGASVSATVDVDKVKKVINDVLVSHYADLTSLSKEAVPDLADRLYAHHLINNAVKDNPSINKCIDEFRASLIFKKKLPQMQEHCQKFLSSFIAVKGSYADAAIALGEDWIEAIRNELGFHFNISIEP

Foldseek 3Di:
DKKKWWWKWDDDDQKIKIKIFIARDPVLVVVCCCVVPVPIHTDDMDMFAFPDPFWKKFWDPPDDDPDDFPQKDKAKPDPRQIDTPVLNHCDPPPVNVDTDMIIIIIGGDPPTDQKAWDWIWMPRTPDTDIDTDIDGPCPDDDPDDDDDDDDDDDDDDDDDDDDDDDDDDDPPPAQPLVVLLVLLVVLCVVCVVVQQPDDPVLQLQLLVQCVVVVLDDPVCNVPPGSVRSVVSLSVVSVPDDDLVSNLSSLQSNLVSQCVSDDSSLVSSLVSVVSSQVSCCVPVVDGRDHDSDD

Radius of gyration: 24.27 Å; chains: 1; bounding box: 51×60×70 Å